Protein AF-A0A165ZP68-F1 (afdb_monomer)

Structure (mmCIF, N/CA/C/O backbone):
data_AF-A0A165ZP68-F1
#
_entry.id   AF-A0A165ZP68-F1
#
loop_
_atom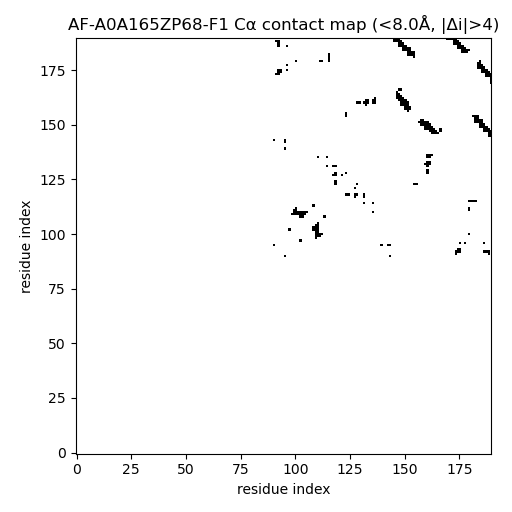_site.group_PDB
_atom_site.id
_atom_site.type_symbol
_atom_site.label_atom_id
_atom_site.label_alt_id
_atom_site.label_comp_id
_atom_site.label_asym_id
_atom_site.label_entity_id
_atom_site.label_seq_id
_atom_site.pdbx_PDB_ins_code
_atom_site.Cartn_x
_atom_site.Cartn_y
_atom_site.Cartn_z
_atom_site.occupancy
_atom_site.B_iso_or_equiv
_atom_site.auth_seq_id
_atom_site.auth_comp_id
_atom_site.auth_asym_id
_atom_site.auth_atom_id
_atom_site.pdbx_PDB_model_num
ATOM 1 N N . MET A 1 1 ? 21.663 17.913 22.311 1.00 42.38 1 MET A N 1
ATOM 2 C CA . MET A 1 1 ? 22.441 18.038 21.060 1.00 42.38 1 MET A CA 1
ATOM 3 C C . MET A 1 1 ? 23.430 19.184 21.251 1.00 42.38 1 MET A C 1
ATOM 5 O O . MET A 1 1 ? 22.999 20.308 21.459 1.00 42.38 1 MET A O 1
ATOM 9 N N . LYS A 1 2 ? 24.727 18.873 21.395 1.00 36.44 2 LYS A N 1
ATOM 10 C CA . LYS A 1 2 ? 25.777 19.827 21.798 1.00 36.44 2 LYS A CA 1
ATOM 11 C C . LYS A 1 2 ? 26.136 20.750 20.629 1.00 36.44 2 LYS A C 1
ATOM 13 O O . LYS A 1 2 ? 26.551 20.263 19.586 1.00 36.44 2 LYS A O 1
ATOM 18 N N . ILE A 1 3 ? 26.021 22.057 20.844 1.00 40.81 3 ILE A N 1
ATOM 19 C CA . ILE A 1 3 ? 26.602 23.101 19.993 1.00 40.81 3 ILE A CA 1
ATOM 20 C C . ILE A 1 3 ? 27.973 23.431 20.587 1.00 40.81 3 ILE A C 1
ATOM 22 O O . ILE A 1 3 ? 28.062 23.839 21.744 1.00 40.81 3 ILE A O 1
ATOM 26 N N . LEU A 1 4 ? 29.041 23.210 19.820 1.00 45.00 4 LEU A N 1
ATOM 27 C CA . LEU A 1 4 ? 30.391 23.654 20.164 1.00 45.00 4 LEU A CA 1
ATOM 28 C C . LEU A 1 4 ? 30.633 25.012 19.500 1.00 45.00 4 LEU A C 1
ATOM 30 O O . LEU A 1 4 ? 30.812 25.105 18.290 1.00 45.00 4 LEU A O 1
ATOM 34 N N . LEU A 1 5 ? 30.609 26.059 20.323 1.00 37.94 5 LEU A N 1
ATOM 35 C CA . LEU A 1 5 ? 31.177 27.371 20.032 1.00 37.94 5 LEU A CA 1
ATOM 36 C C . LEU A 1 5 ? 32.705 27.260 20.071 1.00 37.94 5 LEU A C 1
ATOM 38 O O . LEU A 1 5 ? 33.253 26.807 21.075 1.00 37.94 5 LEU A O 1
ATOM 42 N N . PHE A 1 6 ? 33.388 27.722 19.025 1.00 35.81 6 PHE A N 1
ATOM 43 C CA . PHE A 1 6 ? 34.819 28.016 19.078 1.00 35.81 6 PHE A CA 1
ATOM 44 C C . PHE A 1 6 ? 35.017 29.514 18.874 1.00 35.81 6 PHE A C 1
ATOM 46 O O . PHE A 1 6 ? 34.492 30.096 17.926 1.00 35.81 6 PHE A O 1
ATOM 53 N N . ASN A 1 7 ? 35.735 30.136 19.805 1.00 32.59 7 ASN A N 1
ATOM 54 C CA . ASN A 1 7 ? 35.968 31.569 19.863 1.00 32.59 7 ASN A CA 1
ATOM 55 C C . ASN A 1 7 ? 37.449 31.821 20.194 1.00 32.59 7 ASN A C 1
ATOM 57 O O . ASN A 1 7 ? 37.938 31.226 21.150 1.00 32.59 7 ASN A O 1
ATOM 61 N N . LEU A 1 8 ? 38.069 32.740 19.432 1.00 32.00 8 LEU A N 1
ATOM 62 C CA . LEU A 1 8 ? 39.301 33.524 19.687 1.00 32.00 8 LEU A CA 1
ATOM 63 C C . LEU A 1 8 ? 40.637 32.761 19.917 1.00 32.00 8 LEU A C 1
ATOM 65 O O . LEU A 1 8 ? 40.656 31.673 20.461 1.00 32.00 8 LEU A O 1
ATOM 69 N N . SER A 1 9 ? 41.827 33.262 19.563 1.00 33.88 9 SER A N 1
ATOM 70 C CA . SER A 1 9 ? 42.290 34.628 19.289 1.00 33.88 9 SER A CA 1
ATOM 71 C C . SER A 1 9 ? 43.619 34.638 18.505 1.00 33.88 9 SER A C 1
ATOM 73 O O . SER A 1 9 ? 44.413 33.701 18.553 1.00 33.88 9 SER A O 1
ATOM 75 N N . LEU A 1 10 ? 43.863 35.755 17.814 1.00 38.00 10 LEU A N 1
ATOM 76 C CA . LEU A 1 10 ? 45.150 36.189 17.261 1.00 38.00 10 LEU A CA 1
ATOM 77 C C . LEU A 1 10 ? 46.120 36.593 18.384 1.00 38.00 10 LEU A C 1
ATOM 79 O O . LEU A 1 10 ? 45.704 37.283 19.314 1.00 38.00 10 LEU A O 1
ATOM 83 N N . PHE A 1 11 ? 47.415 36.294 18.236 1.00 35.72 11 PHE A N 1
ATOM 84 C CA . PHE A 1 11 ? 48.472 37.049 18.914 1.00 35.72 11 PHE A CA 1
ATOM 85 C C . PHE A 1 11 ? 49.697 37.258 18.019 1.00 35.72 11 PHE A C 1
ATOM 87 O O . PHE A 1 11 ? 50.269 36.328 17.458 1.00 35.72 11 PHE A O 1
ATOM 94 N N . ASN A 1 12 ? 50.060 38.532 17.924 1.00 36.41 12 ASN A N 1
ATOM 95 C CA . ASN A 1 12 ? 51.213 39.120 17.261 1.00 36.41 12 ASN A CA 1
ATOM 96 C C . ASN A 1 12 ? 52.337 39.262 18.308 1.00 36.41 12 ASN A C 1
ATOM 98 O O . ASN A 1 12 ? 52.031 39.641 19.440 1.00 36.41 12 ASN A O 1
ATOM 102 N N . ASN A 1 13 ? 53.612 39.046 17.965 1.00 33.75 13 ASN A N 1
ATOM 103 C CA . ASN A 1 13 ? 54.714 39.656 18.720 1.00 33.75 13 ASN A CA 1
ATOM 104 C C . ASN A 1 13 ? 55.985 39.816 17.870 1.00 33.75 13 ASN A C 1
ATOM 106 O O . ASN A 1 13 ? 56.392 38.915 17.142 1.00 33.75 13 ASN A O 1
ATOM 110 N N . SER A 1 14 ? 56.586 40.992 17.994 1.00 36.72 14 SER A N 1
ATOM 111 C CA . SER A 1 14 ? 57.732 41.546 17.267 1.00 36.72 14 SER A CA 1
ATOM 112 C C . SER A 1 14 ? 58.939 41.752 18.199 1.00 36.72 14 SER A C 1
ATOM 114 O O . SER A 1 14 ? 58.749 41.744 19.411 1.00 36.72 14 SER A O 1
ATOM 116 N N . ASN A 1 15 ? 60.113 42.069 17.613 1.00 33.31 15 ASN A N 1
ATOM 117 C CA . ASN A 1 15 ? 61.406 42.544 18.188 1.00 33.31 15 ASN A CA 1
ATOM 118 C C . ASN A 1 15 ? 62.528 41.486 18.309 1.00 33.31 15 ASN A C 1
ATOM 120 O O . ASN A 1 15 ? 62.243 40.344 18.630 1.00 33.31 15 ASN A O 1
ATOM 124 N N . THR A 1 16 ? 63.837 41.751 18.118 1.00 38.97 16 THR A N 1
ATOM 125 C CA . THR A 1 16 ? 64.651 42.949 17.766 1.00 38.97 16 THR A CA 1
ATOM 126 C C . THR A 1 16 ? 66.121 42.541 17.496 1.00 38.97 16 THR A C 1
ATOM 128 O O . THR A 1 16 ? 66.642 41.699 18.212 1.00 38.97 16 THR A O 1
ATOM 131 N N . ASN A 1 17 ? 66.772 43.239 16.551 1.00 35.81 17 ASN A N 1
ATOM 132 C CA . ASN A 1 17 ? 68.141 43.819 16.500 1.00 35.81 17 ASN A CA 1
ATOM 133 C C . ASN A 1 17 ? 69.471 43.109 16.885 1.00 35.81 17 ASN A C 1
ATOM 135 O O . ASN A 1 17 ? 69.611 42.443 17.904 1.00 35.81 17 ASN A O 1
ATOM 139 N N . SER A 1 18 ? 70.501 43.610 16.165 1.00 32.19 18 SER A N 1
ATOM 140 C CA . SER A 1 18 ? 71.962 43.723 16.430 1.00 32.19 18 SER A CA 1
ATOM 141 C C . SER A 1 18 ? 72.841 42.600 15.839 1.00 32.19 18 SER A C 1
ATOM 143 O O . SER A 1 18 ? 72.415 41.460 15.802 1.00 32.19 18 SER A O 1
ATOM 145 N N . MET A 1 19 ? 74.048 42.821 15.287 1.00 33.16 19 MET A N 1
ATOM 146 C CA . MET A 1 19 ? 75.070 43.854 15.528 1.00 33.16 19 MET A CA 1
ATOM 147 C C . MET A 1 19 ? 76.099 43.904 14.358 1.00 33.16 19 MET A C 1
ATOM 149 O O . MET A 1 19 ? 76.321 42.904 13.682 1.00 33.16 19 MET A O 1
ATOM 153 N N . LYS A 1 20 ? 76.728 45.071 14.130 1.00 36.88 20 LYS A N 1
ATOM 154 C CA . LYS A 1 20 ? 77.808 45.371 13.150 1.00 36.88 20 LYS A CA 1
ATOM 155 C C . LYS A 1 20 ? 79.183 44.832 13.583 1.00 36.88 20 LYS A C 1
ATOM 157 O O . LYS A 1 20 ? 79.445 44.854 14.778 1.00 36.88 20 LYS A O 1
ATOM 162 N N . TYR A 1 21 ? 80.108 44.604 12.635 1.00 32.16 21 TYR A N 1
ATOM 163 C CA . TYR A 1 21 ? 81.538 44.951 12.794 1.00 32.16 21 TYR A CA 1
ATOM 164 C C . TYR A 1 21 ? 82.230 45.277 11.450 1.00 32.16 21 TYR A C 1
ATOM 166 O O . TYR A 1 21 ? 82.007 44.610 10.444 1.00 32.16 21 TYR A O 1
ATOM 174 N N . ASN A 1 22 ? 83.048 46.338 11.472 1.00 35.53 22 ASN A N 1
ATOM 175 C CA . ASN A 1 22 ? 83.850 46.935 10.390 1.00 35.53 22 ASN A CA 1
ATOM 176 C C . ASN A 1 22 ? 85.308 46.419 10.391 1.00 35.53 22 ASN A C 1
ATOM 178 O O . ASN A 1 22 ? 85.814 46.105 11.465 1.00 35.53 22 ASN A O 1
ATOM 182 N N . ASN A 1 23 ? 85.997 46.482 9.236 1.00 32.69 23 ASN A N 1
ATOM 183 C CA . ASN A 1 23 ? 87.363 47.037 9.007 1.00 32.69 23 ASN A CA 1
ATOM 184 C C . ASN A 1 23 ? 87.799 46.708 7.556 1.00 32.69 23 ASN A C 1
ATOM 186 O O . ASN A 1 23 ? 87.726 45.552 7.162 1.00 32.69 23 ASN A O 1
ATOM 190 N N . SER A 1 24 ? 88.042 47.667 6.644 1.00 30.84 24 SER A N 1
ATOM 191 C CA . SER A 1 24 ? 89.256 48.505 6.450 1.00 30.84 24 SER A CA 1
ATOM 192 C C . SER A 1 24 ? 90.545 47.661 6.427 1.00 30.84 24 SER A C 1
ATOM 194 O O . SER A 1 24 ? 90.821 46.970 7.400 1.00 30.84 24 SER A O 1
ATOM 196 N N . THR A 1 25 ? 91.402 47.645 5.392 1.00 33.19 25 THR A N 1
ATOM 197 C CA . THR A 1 25 ? 92.255 48.773 4.963 1.00 33.19 25 THR A CA 1
ATOM 198 C C . THR A 1 25 ? 92.970 48.481 3.617 1.00 33.19 25 THR A C 1
ATOM 200 O O . THR A 1 25 ? 93.376 47.351 3.373 1.00 33.19 25 THR A O 1
ATOM 203 N N . ASN A 1 26 ? 93.115 49.537 2.807 1.00 31.88 26 ASN A N 1
ATOM 204 C CA . ASN A 1 26 ? 94.096 49.934 1.771 1.00 31.88 26 ASN A CA 1
ATOM 205 C C . ASN A 1 26 ? 95.153 48.982 1.144 1.00 31.88 26 ASN A C 1
ATOM 207 O O . ASN A 1 26 ? 95.948 48.360 1.838 1.00 31.88 26 ASN A O 1
ATOM 211 N N . ASN A 1 27 ? 95.303 49.175 -0.179 1.00 30.97 27 ASN A N 1
ATOM 212 C CA . ASN A 1 27 ? 96.469 49.743 -0.901 1.00 30.97 27 ASN A CA 1
ATOM 213 C C . ASN A 1 27 ? 97.212 48.900 -1.964 1.00 30.97 27 ASN A C 1
ATOM 215 O O . ASN A 1 27 ? 97.653 47.784 -1.721 1.00 30.97 27 ASN A O 1
ATOM 219 N N . ASP A 1 28 ? 97.449 49.605 -3.080 1.00 35.53 28 ASP A N 1
ATOM 220 C CA . ASP A 1 28 ? 98.596 49.579 -4.002 1.00 35.53 28 ASP A CA 1
ATOM 221 C C . ASP A 1 28 ? 98.624 48.655 -5.247 1.00 35.53 28 ASP A C 1
ATOM 223 O O . ASP A 1 28 ? 99.018 47.498 -5.221 1.00 35.53 28 ASP A O 1
ATOM 227 N N . ASN A 1 29 ? 98.321 49.314 -6.378 1.00 33.47 29 ASN A N 1
ATOM 228 C CA . ASN A 1 29 ? 99.144 49.495 -7.589 1.00 33.47 29 ASN A CA 1
ATOM 229 C C . ASN A 1 29 ? 99.455 48.331 -8.561 1.00 33.47 29 ASN A C 1
ATOM 231 O O . ASN A 1 29 ? 100.264 47.451 -8.304 1.00 33.47 29 ASN A O 1
ATOM 235 N N . ASN A 1 30 ? 98.938 48.536 -9.784 1.00 35.44 30 ASN A N 1
ATOM 236 C CA . ASN A 1 30 ? 99.524 48.303 -11.115 1.00 35.44 30 ASN A CA 1
ATOM 237 C C . ASN A 1 30 ? 100.143 46.938 -11.468 1.00 35.44 30 ASN A C 1
ATOM 239 O O . ASN A 1 30 ? 101.298 46.661 -11.166 1.00 35.44 30 ASN A O 1
ATOM 243 N N . SER A 1 31 ? 99.474 46.231 -12.385 1.00 35.97 31 SER A N 1
ATOM 244 C CA . SER A 1 31 ? 100.130 45.710 -13.591 1.00 35.97 31 SER A CA 1
ATOM 245 C C . SER A 1 31 ? 99.098 45.474 -14.695 1.00 35.97 31 SER A C 1
ATOM 247 O O . SER A 1 31 ? 98.048 44.875 -14.473 1.00 35.97 31 SER A O 1
ATOM 249 N N . ALA A 1 32 ? 99.389 46.000 -15.879 1.00 35.16 32 ALA A N 1
ATOM 250 C CA . ALA A 1 32 ? 98.576 45.879 -17.074 1.00 35.16 32 ALA A CA 1
ATOM 251 C C . ALA A 1 32 ? 98.598 44.444 -17.621 1.00 35.16 32 ALA A C 1
ATOM 253 O O . ALA A 1 32 ? 99.676 43.897 -17.838 1.00 35.16 32 ALA A O 1
ATOM 254 N N . ASN A 1 33 ? 97.429 43.881 -17.944 1.00 36.53 33 ASN A N 1
ATOM 255 C CA . ASN A 1 33 ? 97.249 43.186 -19.219 1.00 36.53 33 ASN A CA 1
ATOM 256 C C . ASN A 1 33 ? 95.781 42.856 -19.534 1.00 36.53 33 ASN A C 1
ATOM 258 O O . ASN A 1 33 ? 95.087 42.217 -18.755 1.00 36.53 33 ASN A O 1
ATOM 262 N N . SER A 1 34 ? 95.393 43.272 -20.740 1.00 35.31 34 SER A N 1
ATOM 263 C CA . SER A 1 34 ? 94.513 42.595 -21.699 1.00 35.31 34 SER A CA 1
ATOM 264 C C . SER A 1 34 ? 93.125 42.099 -21.256 1.00 35.31 34 SER A C 1
ATOM 266 O O . SER A 1 34 ? 92.966 41.033 -20.677 1.00 35.31 34 SER A O 1
ATOM 268 N N . THR A 1 35 ? 92.113 42.865 -21.683 1.00 33.06 35 THR A N 1
ATOM 269 C CA . THR A 1 35 ? 90.892 42.417 -22.390 1.00 33.06 35 THR A CA 1
ATOM 270 C C . THR A 1 35 ? 90.384 40.991 -22.135 1.00 33.06 35 THR A C 1
ATOM 272 O O . THR A 1 35 ? 90.982 40.035 -22.625 1.00 33.06 35 THR A O 1
ATOM 275 N N . ASN A 1 36 ? 89.194 40.869 -21.530 1.00 38.56 36 ASN A N 1
ATOM 276 C CA . ASN A 1 36 ? 87.971 40.376 -22.195 1.00 38.56 36 ASN A CA 1
ATOM 277 C C . ASN A 1 36 ? 86.778 40.307 -21.211 1.00 38.56 36 ASN A C 1
ATOM 279 O O . ASN A 1 36 ? 86.864 39.656 -20.180 1.00 38.56 36 ASN A O 1
ATOM 283 N N . ASN A 1 37 ? 85.688 40.995 -21.581 1.00 37.22 37 ASN A N 1
ATOM 284 C CA . ASN A 1 37 ? 84.257 40.712 -21.350 1.00 37.22 37 ASN A CA 1
ATOM 285 C C . ASN A 1 37 ? 83.838 40.047 -20.020 1.00 37.22 37 ASN A C 1
ATOM 287 O O . ASN A 1 37 ? 84.097 38.878 -19.783 1.00 37.22 37 ASN A O 1
ATOM 291 N N . SER A 1 38 ? 83.177 40.779 -19.120 1.00 35.97 38 SER A N 1
ATOM 292 C CA . SER A 1 38 ? 81.720 41.045 -19.110 1.00 35.97 38 SER A CA 1
ATOM 293 C C . SER A 1 38 ? 80.975 40.076 -18.182 1.00 35.97 38 SER A C 1
ATOM 295 O O . SER A 1 38 ? 80.933 38.883 -18.449 1.00 35.97 38 SER A O 1
ATOM 297 N N . ALA A 1 39 ? 80.363 40.652 -17.137 1.00 37.41 39 ALA A N 1
ATOM 298 C CA . ALA A 1 39 ? 79.377 40.069 -16.217 1.00 37.41 39 ALA A CA 1
ATOM 299 C C . ALA A 1 39 ? 79.858 38.814 -15.458 1.00 37.41 39 ALA A C 1
ATOM 301 O O . ALA A 1 39 ? 79.740 37.690 -15.921 1.00 37.41 39 ALA A O 1
ATOM 302 N N . ASN A 1 40 ? 80.472 38.940 -14.279 1.00 36.62 40 ASN A N 1
ATOM 303 C CA . ASN A 1 40 ? 79.773 39.209 -13.017 1.00 36.62 40 ASN A CA 1
ATOM 304 C C . ASN A 1 40 ? 78.316 38.729 -13.041 1.00 36.62 40 ASN A C 1
ATOM 306 O O . ASN A 1 40 ? 77.454 39.439 -13.547 1.00 36.62 40 ASN A O 1
ATOM 310 N N . ASN A 1 41 ? 78.070 37.540 -12.504 1.00 40.50 41 ASN A N 1
ATOM 311 C CA . ASN A 1 41 ? 77.089 37.355 -11.444 1.00 40.50 41 ASN A CA 1
ATOM 312 C C . ASN A 1 41 ? 77.380 36.020 -10.770 1.00 40.50 41 ASN A C 1
ATOM 314 O O . ASN A 1 41 ? 77.239 34.954 -11.356 1.00 40.50 41 ASN A O 1
ATOM 318 N N . ASN A 1 42 ? 77.845 36.130 -9.531 1.00 39.84 42 ASN A N 1
ATOM 319 C CA . ASN A 1 42 ? 77.965 35.026 -8.603 1.00 39.84 42 ASN A CA 1
ATOM 320 C C . ASN A 1 42 ? 76.593 34.363 -8.455 1.00 39.84 42 ASN A C 1
ATOM 322 O O . ASN A 1 42 ? 75.631 35.026 -8.054 1.00 39.84 42 ASN A O 1
ATOM 326 N N . ASP A 1 43 ? 76.538 33.068 -8.758 1.00 45.53 43 ASP A N 1
ATOM 327 C CA . ASP A 1 43 ? 75.428 32.179 -8.441 1.00 45.53 43 ASP A CA 1
ATOM 328 C C . ASP A 1 43 ? 75.256 32.124 -6.919 1.00 45.53 43 ASP A C 1
ATOM 330 O O . ASP A 1 43 ? 75.767 31.256 -6.210 1.00 45.53 43 ASP A O 1
ATOM 334 N N . ASN A 1 44 ? 74.535 33.110 -6.396 1.00 44.00 44 ASN A N 1
ATOM 335 C CA . ASN A 1 44 ? 73.958 33.049 -5.073 1.00 44.00 44 ASN A CA 1
ATOM 336 C C . ASN A 1 44 ? 72.850 32.003 -5.144 1.00 44.00 44 ASN A C 1
ATOM 338 O O . ASN A 1 44 ? 71.747 32.286 -5.609 1.00 44.00 44 ASN A O 1
ATOM 342 N N . ILE A 1 45 ? 73.167 30.795 -4.679 1.00 52.31 45 ILE A N 1
ATOM 343 C CA . ILE A 1 45 ? 72.213 29.745 -4.320 1.00 52.31 45 ILE A CA 1
ATOM 344 C C . ILE A 1 45 ? 71.277 30.333 -3.252 1.00 52.31 45 ILE A C 1
ATOM 346 O O . ILE A 1 45 ? 71.492 30.218 -2.044 1.00 52.31 45 ILE A O 1
ATOM 350 N N . LEU A 1 46 ? 70.246 31.039 -3.715 1.00 50.28 46 LEU A N 1
ATOM 351 C CA . LEU A 1 46 ? 69.101 31.450 -2.926 1.00 50.28 46 LEU A CA 1
ATOM 352 C C . LEU A 1 46 ? 68.241 30.207 -2.752 1.00 50.28 46 LEU A C 1
ATOM 354 O O . LEU A 1 46 ? 67.498 29.793 -3.629 1.00 50.28 46 LEU A O 1
ATOM 358 N N . LYS A 1 47 ? 68.449 29.596 -1.593 1.00 49.50 47 LYS A N 1
ATOM 359 C CA . LYS A 1 47 ? 67.644 28.574 -0.936 1.00 49.50 47 LYS A CA 1
ATOM 360 C C . LYS A 1 47 ? 66.155 28.672 -1.326 1.00 49.50 47 LYS A C 1
ATOM 362 O O . LYS A 1 47 ? 65.416 29.485 -0.771 1.00 49.50 47 LYS A O 1
ATOM 367 N N . ASP A 1 48 ? 65.742 27.823 -2.264 1.00 53.56 48 ASP A N 1
ATOM 368 C CA . ASP A 1 48 ? 64.345 27.573 -2.616 1.00 53.56 48 ASP A CA 1
ATOM 369 C C . ASP A 1 48 ? 63.604 27.025 -1.391 1.00 53.56 48 ASP A C 1
ATOM 371 O O . ASP A 1 48 ? 63.686 25.845 -1.060 1.00 53.56 48 ASP A O 1
ATOM 375 N N . ASN A 1 49 ? 62.872 27.898 -0.702 1.00 57.53 49 ASN A N 1
ATOM 376 C CA . ASN A 1 49 ? 62.016 27.539 0.430 1.00 57.53 49 ASN A CA 1
ATOM 377 C C . ASN A 1 49 ? 60.527 27.829 0.149 1.00 57.53 49 ASN A C 1
ATOM 379 O O . ASN A 1 49 ? 59.732 27.941 1.080 1.00 57.53 49 ASN A O 1
ATOM 383 N N . ASN A 1 50 ? 60.122 27.897 -1.125 1.00 57.56 50 ASN A N 1
ATOM 384 C CA . ASN A 1 50 ? 58.746 28.236 -1.519 1.00 57.56 50 ASN A CA 1
ATOM 385 C C . ASN A 1 50 ? 57.862 27.023 -1.876 1.00 57.56 50 ASN A C 1
ATOM 387 O O . ASN A 1 50 ? 56.715 27.194 -2.283 1.00 57.56 50 ASN A O 1
ATOM 391 N N . GLY A 1 51 ? 58.348 25.790 -1.693 1.00 55.53 51 GLY A N 1
ATOM 392 C CA . GLY A 1 51 ? 57.602 24.580 -2.069 1.00 55.53 51 GLY A CA 1
ATOM 393 C C . GLY A 1 51 ? 56.319 24.340 -1.261 1.00 55.53 51 GLY A C 1
ATOM 394 O O . GLY A 1 51 ? 55.345 23.832 -1.805 1.00 55.53 51 GLY A O 1
ATOM 395 N N . PHE A 1 52 ? 56.279 24.739 0.017 1.00 54.69 52 PHE A N 1
ATOM 396 C CA . PHE A 1 52 ? 55.134 24.445 0.891 1.00 54.69 52 PHE A CA 1
ATOM 397 C C . PHE A 1 52 ? 53.947 25.398 0.705 1.00 54.69 52 PHE A C 1
ATOM 399 O O . PHE A 1 52 ? 52.814 24.928 0.714 1.00 54.69 52 PHE A O 1
ATOM 406 N N . ILE A 1 53 ? 54.178 26.701 0.485 1.00 55.50 53 ILE A N 1
ATOM 407 C CA . ILE A 1 53 ? 53.090 27.667 0.223 1.00 55.50 53 ILE A CA 1
ATOM 408 C C . ILE A 1 53 ? 52.364 27.304 -1.085 1.00 55.50 53 ILE A C 1
ATOM 410 O O . ILE A 1 53 ? 51.139 27.300 -1.128 1.00 55.50 53 ILE A O 1
ATOM 414 N N . SER A 1 54 ? 53.113 26.867 -2.102 1.00 64.62 54 SER A N 1
ATOM 415 C CA . SER A 1 54 ? 52.558 26.445 -3.395 1.00 64.62 54 SER A CA 1
ATOM 416 C C . SER A 1 54 ? 51.633 25.220 -3.288 1.00 64.62 54 SER A C 1
ATOM 418 O O . SER A 1 54 ? 50.595 25.155 -3.942 1.00 64.62 54 SER A O 1
ATOM 420 N N . ILE A 1 55 ? 51.952 24.256 -2.415 1.00 75.69 55 ILE A N 1
ATOM 421 C CA . ILE A 1 55 ? 51.121 23.054 -2.218 1.00 75.69 55 ILE A CA 1
ATOM 422 C C . ILE A 1 55 ? 49.780 23.404 -1.560 1.00 75.69 55 ILE A C 1
ATOM 424 O O . ILE A 1 55 ? 48.752 22.835 -1.931 1.00 75.69 55 ILE A O 1
ATOM 428 N N . PHE A 1 56 ? 49.769 24.348 -0.613 1.00 79.00 56 PHE A N 1
ATOM 429 C CA . PHE A 1 56 ? 48.523 24.825 -0.008 1.00 79.00 56 PHE A CA 1
ATOM 430 C C . PHE A 1 56 ? 47.633 25.531 -1.030 1.00 79.00 56 PHE A C 1
ATOM 432 O O . PHE A 1 56 ? 46.433 25.259 -1.066 1.00 79.00 56 PHE A O 1
ATOM 439 N N . ASP A 1 57 ? 48.214 26.350 -1.906 1.00 80.31 57 ASP A N 1
ATOM 440 C CA . ASP A 1 57 ? 47.468 27.018 -2.975 1.00 80.31 57 ASP A CA 1
ATOM 441 C C . ASP A 1 57 ? 46.856 26.008 -3.960 1.00 80.31 57 ASP A C 1
ATOM 443 O O . ASP A 1 57 ? 45.697 26.144 -4.358 1.00 80.31 57 ASP A O 1
ATOM 447 N N . ILE A 1 58 ? 47.583 24.934 -4.286 1.00 85.56 58 ILE A N 1
ATOM 448 C CA . ILE A 1 58 ? 47.083 23.839 -5.133 1.00 85.56 58 ILE A CA 1
ATOM 449 C C . ILE A 1 58 ? 45.929 23.088 -4.453 1.00 85.56 58 ILE A C 1
ATOM 451 O O . ILE A 1 58 ? 44.924 22.790 -5.100 1.00 85.56 58 ILE A O 1
ATOM 455 N N . LEU A 1 59 ? 46.035 22.803 -3.151 1.00 88.38 59 LEU A N 1
ATOM 456 C CA . LEU A 1 59 ? 44.965 22.145 -2.392 1.00 88.38 59 LEU A CA 1
ATOM 457 C C . LEU A 1 59 ? 43.702 23.010 -2.328 1.00 88.38 59 LEU A C 1
ATOM 459 O O . LEU A 1 59 ? 42.599 22.502 -2.536 1.00 88.38 59 LEU A O 1
ATOM 463 N N . ILE A 1 60 ? 43.854 24.316 -2.092 1.00 89.50 60 ILE A N 1
ATOM 464 C CA . ILE A 1 60 ? 42.738 25.268 -2.079 1.00 89.50 60 ILE A CA 1
ATOM 465 C C . ILE A 1 60 ? 42.071 25.321 -3.459 1.00 89.50 60 ILE A C 1
ATOM 467 O O . ILE A 1 60 ? 40.847 25.208 -3.552 1.00 89.50 60 ILE A O 1
ATOM 471 N N . ALA A 1 61 ? 42.855 25.413 -4.537 1.00 90.94 61 ALA A N 1
ATOM 472 C CA . ALA A 1 61 ? 42.332 25.407 -5.901 1.00 90.94 61 ALA A CA 1
ATOM 473 C C . ALA A 1 61 ? 41.577 24.106 -6.229 1.00 90.94 61 ALA A C 1
ATOM 475 O O . ALA A 1 61 ? 40.497 24.147 -6.819 1.00 90.94 61 ALA A O 1
ATOM 476 N N . MET A 1 62 ? 42.095 22.954 -5.793 1.00 92.25 62 MET A N 1
ATOM 477 C CA . MET A 1 62 ? 41.454 21.654 -6.001 1.00 92.25 62 MET A CA 1
ATOM 478 C C . MET A 1 62 ? 40.104 21.551 -5.279 1.00 92.25 62 MET A C 1
ATOM 480 O O . MET A 1 62 ? 39.135 21.070 -5.865 1.00 92.25 62 MET A O 1
ATOM 484 N N . ILE A 1 63 ? 40.003 22.057 -4.045 1.00 92.44 63 ILE A N 1
ATOM 485 C CA . ILE A 1 63 ? 38.734 22.109 -3.302 1.00 92.44 63 ILE A CA 1
ATOM 486 C C . ILE A 1 63 ? 37.715 22.994 -4.032 1.00 92.44 63 ILE A C 1
ATOM 488 O O . ILE A 1 63 ? 36.564 22.592 -4.193 1.00 92.44 63 ILE A O 1
ATOM 492 N N . ILE A 1 64 ? 38.131 24.164 -4.527 1.00 90.75 64 ILE A N 1
ATOM 493 C CA . ILE A 1 64 ? 37.251 25.079 -5.271 1.00 90.75 64 ILE A CA 1
ATOM 494 C C . ILE A 1 64 ? 36.719 24.417 -6.552 1.00 90.75 64 ILE A C 1
ATOM 496 O O . ILE A 1 64 ? 35.533 24.550 -6.860 1.00 90.75 64 ILE A O 1
ATOM 500 N N . ILE A 1 65 ? 37.555 23.664 -7.274 1.00 91.38 65 ILE A N 1
ATOM 501 C CA . ILE A 1 65 ? 37.142 22.925 -8.478 1.00 91.38 65 ILE A CA 1
ATOM 502 C C . ILE A 1 65 ? 36.107 21.847 -8.131 1.00 91.38 65 ILE A C 1
ATOM 504 O O . ILE A 1 65 ? 35.071 21.765 -8.789 1.00 91.38 65 ILE A O 1
ATOM 508 N N . VAL A 1 66 ? 36.342 21.052 -7.081 1.00 89.56 66 VAL A N 1
ATOM 509 C CA . VAL A 1 66 ? 35.403 20.003 -6.645 1.00 89.56 66 VAL A CA 1
ATOM 510 C C . VAL A 1 66 ? 34.060 20.601 -6.222 1.00 89.56 66 VAL A C 1
ATOM 512 O O . VAL A 1 66 ? 33.013 20.103 -6.632 1.00 89.56 66 VAL A O 1
ATOM 515 N N . LEU A 1 67 ? 34.071 21.699 -5.460 1.00 86.00 67 LEU A N 1
ATOM 516 C CA . LEU A 1 67 ? 32.849 22.407 -5.064 1.00 86.00 67 LEU A CA 1
ATOM 517 C C . LEU A 1 67 ? 32.104 22.984 -6.273 1.00 86.00 67 LEU A C 1
ATOM 519 O O . LEU A 1 67 ? 30.880 22.906 -6.332 1.00 86.00 67 LEU A O 1
ATOM 523 N N . SER A 1 68 ? 32.830 23.507 -7.262 1.00 82.31 68 SER A N 1
ATOM 524 C CA . SER A 1 68 ? 32.234 24.018 -8.501 1.00 82.31 68 SER A CA 1
ATOM 525 C C . SER A 1 68 ? 31.552 22.901 -9.293 1.00 82.31 68 SER A C 1
ATOM 527 O O . SER A 1 68 ? 30.424 23.073 -9.741 1.00 82.31 68 SER A O 1
ATOM 529 N N . LEU A 1 69 ? 32.185 21.729 -9.410 1.00 80.38 69 LEU A N 1
ATOM 530 C CA . LEU A 1 69 ? 31.586 20.562 -10.066 1.00 80.38 69 LEU A CA 1
ATOM 531 C C . LEU A 1 69 ? 30.331 20.069 -9.327 1.00 80.38 69 LEU A C 1
ATOM 533 O O . LEU A 1 69 ? 29.333 19.767 -9.976 1.00 80.38 69 LEU A O 1
ATOM 537 N N . MET A 1 70 ? 30.344 20.060 -7.990 1.00 75.31 70 MET A N 1
ATOM 538 C CA . MET A 1 70 ? 29.176 19.706 -7.165 1.00 75.31 70 MET A CA 1
ATOM 539 C C . MET A 1 70 ? 27.999 20.688 -7.321 1.00 75.31 70 MET A C 1
ATOM 541 O O . MET A 1 70 ? 26.840 20.290 -7.209 1.00 75.31 70 MET A O 1
ATOM 545 N N . LEU A 1 71 ? 28.274 21.968 -7.600 1.00 70.88 71 LEU A N 1
ATOM 546 C CA . LEU A 1 71 ? 27.239 22.970 -7.888 1.00 70.88 71 LEU A CA 1
ATOM 547 C C . LEU A 1 71 ? 26.601 22.766 -9.270 1.00 70.88 71 LEU A C 1
ATOM 549 O O . LEU A 1 71 ? 25.411 23.013 -9.434 1.00 70.88 71 LEU A O 1
ATOM 553 N N . PHE A 1 72 ? 27.352 22.282 -10.264 1.00 63.22 72 PHE A N 1
ATOM 554 C CA . PHE A 1 72 ? 26.781 21.963 -11.578 1.00 63.22 72 PHE A CA 1
ATOM 555 C C . PHE A 1 72 ? 25.966 20.666 -11.570 1.00 63.22 72 PHE A C 1
ATOM 557 O O . PHE A 1 72 ? 24.977 20.569 -12.295 1.00 63.22 72 PHE A O 1
ATOM 564 N N . THR A 1 73 ? 26.315 19.686 -10.731 1.00 61.38 73 THR A N 1
ATOM 565 C CA . THR A 1 73 ? 25.537 18.439 -10.619 1.00 61.38 73 THR A CA 1
ATOM 566 C C . THR A 1 73 ? 24.197 18.621 -9.904 1.00 61.38 73 THR A C 1
ATOM 568 O O . THR A 1 73 ? 23.325 17.767 -10.042 1.00 61.38 73 THR A O 1
ATOM 571 N N . THR A 1 74 ? 23.986 19.733 -9.192 1.00 56.28 74 THR A N 1
ATOM 572 C CA . THR A 1 74 ? 22.731 20.023 -8.476 1.00 56.28 74 THR A CA 1
ATOM 573 C C . THR A 1 74 ? 21.683 20.780 -9.306 1.00 56.28 74 THR A C 1
ATOM 575 O O . THR A 1 74 ? 20.548 20.905 -8.854 1.00 56.28 74 THR A O 1
ATOM 578 N N . ILE A 1 75 ? 22.000 21.238 -10.527 1.00 54.78 75 ILE A N 1
ATOM 579 C CA . ILE A 1 75 ? 21.077 22.054 -11.353 1.00 54.78 75 ILE A CA 1
ATOM 580 C C . ILE A 1 75 ? 20.183 21.201 -12.283 1.00 54.78 75 ILE A C 1
ATOM 582 O O . ILE A 1 75 ? 19.229 21.713 -12.862 1.00 54.78 75 ILE A O 1
ATOM 586 N N . ASN A 1 76 ? 20.388 19.883 -12.371 1.00 50.97 76 ASN A N 1
ATOM 587 C CA . ASN A 1 76 ? 19.564 19.021 -13.234 1.00 50.97 76 ASN A CA 1
ATOM 588 C C . ASN A 1 76 ? 18.233 18.549 -12.619 1.00 50.97 76 ASN A C 1
ATOM 590 O O . ASN A 1 76 ? 17.507 17.814 -13.278 1.00 50.97 76 ASN A O 1
ATOM 594 N N . ASN A 1 77 ? 17.871 19.006 -11.416 1.00 49.50 77 ASN A N 1
ATOM 595 C CA . ASN A 1 77 ? 16.579 18.692 -10.790 1.00 49.50 77 ASN A CA 1
ATOM 596 C C . ASN A 1 77 ? 15.651 19.917 -10.759 1.00 49.50 77 ASN A C 1
ATOM 598 O O . ASN A 1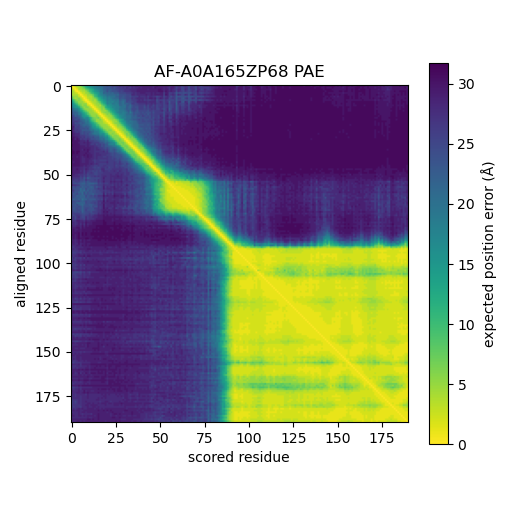 77 ? 15.062 20.242 -9.729 1.00 49.50 77 ASN A O 1
ATOM 602 N N . ILE A 1 78 ? 15.549 20.636 -11.879 1.00 49.56 78 ILE A N 1
ATOM 603 C CA . ILE A 1 78 ? 14.439 21.568 -12.095 1.00 49.56 78 ILE A CA 1
ATOM 604 C C . ILE A 1 78 ? 13.354 20.779 -12.826 1.00 49.56 78 ILE A C 1
ATOM 606 O O . ILE A 1 78 ? 13.391 20.647 -14.049 1.00 49.56 78 ILE A O 1
ATOM 610 N N . ASP A 1 79 ? 12.401 20.245 -12.066 1.00 47.38 79 ASP A N 1
ATOM 611 C CA . ASP A 1 79 ? 11.183 19.661 -12.617 1.00 47.38 79 ASP A CA 1
ATOM 612 C C . ASP A 1 79 ? 10.374 20.754 -13.328 1.00 47.38 79 ASP A C 1
ATOM 614 O O . ASP A 1 79 ? 9.748 21.612 -12.703 1.00 47.38 79 ASP A O 1
ATOM 618 N N . ILE A 1 80 ? 10.388 20.725 -14.660 1.00 50.38 80 ILE A N 1
ATOM 619 C CA . ILE A 1 80 ? 9.429 21.439 -15.506 1.00 50.38 80 ILE A CA 1
ATOM 620 C C . ILE A 1 80 ? 8.425 20.381 -15.985 1.00 50.38 80 ILE A C 1
ATOM 622 O O . ILE A 1 80 ? 8.750 19.616 -16.896 1.00 50.38 80 ILE A O 1
ATOM 626 N N . PRO A 1 81 ? 7.215 20.277 -15.406 1.00 56.50 81 PRO A N 1
ATOM 627 C CA . PRO A 1 81 ? 6.311 19.190 -15.740 1.00 56.50 81 PRO A CA 1
ATOM 628 C C . PRO A 1 81 ? 5.442 19.598 -16.927 1.00 56.50 81 PRO A C 1
ATOM 630 O O . PRO A 1 81 ? 4.320 20.051 -16.741 1.00 56.50 81 PRO A O 1
ATOM 633 N N . LEU A 1 82 ? 5.936 19.450 -18.157 1.00 52.81 82 LEU A N 1
ATOM 634 C CA . LEU A 1 82 ? 5.091 19.558 -19.352 1.00 52.81 82 LEU A CA 1
ATOM 635 C C . LEU A 1 82 ? 5.565 18.609 -20.455 1.00 52.81 82 LEU A C 1
ATOM 637 O O . LEU A 1 82 ? 6.020 19.036 -21.512 1.00 52.81 82 LEU A O 1
ATOM 641 N N . THR A 1 83 ? 5.414 17.305 -20.239 1.00 40.03 83 THR A N 1
ATOM 642 C CA . THR A 1 83 ? 5.168 16.360 -21.336 1.00 40.03 83 THR A CA 1
ATOM 643 C C . THR A 1 83 ? 4.385 15.176 -20.781 1.00 40.03 83 THR A C 1
ATOM 645 O O . THR A 1 83 ? 4.890 14.426 -19.952 1.00 40.03 83 THR A O 1
ATOM 648 N N . ILE A 1 84 ? 3.139 15.019 -21.230 1.00 50.84 84 ILE A N 1
ATOM 649 C CA . ILE A 1 84 ? 2.410 13.754 -21.122 1.00 50.84 84 ILE A CA 1
ATOM 650 C C . ILE A 1 84 ? 3.066 12.828 -22.154 1.00 50.84 84 ILE A C 1
ATOM 652 O O . ILE A 1 84 ? 2.594 12.692 -23.277 1.00 50.84 84 ILE A O 1
ATOM 656 N N . GLU A 1 85 ? 4.232 12.282 -21.817 1.00 42.22 85 GLU A N 1
ATOM 657 C CA . GLU A 1 85 ? 4.625 10.998 -22.376 1.00 42.22 85 GLU A CA 1
ATOM 658 C C . GLU A 1 85 ? 3.894 9.958 -21.532 1.00 42.22 85 GLU A C 1
ATOM 660 O O . GLU A 1 85 ? 4.194 9.801 -20.349 1.00 42.22 85 GLU A O 1
ATOM 665 N N . GLU A 1 86 ? 2.954 9.226 -22.132 1.00 44.75 86 GLU A N 1
ATOM 666 C CA . GLU A 1 86 ? 2.581 7.888 -21.660 1.00 44.75 86 GLU A CA 1
ATOM 667 C C . GLU A 1 86 ? 3.795 6.964 -21.839 1.00 44.75 86 GLU A C 1
ATOM 669 O O . GLU A 1 86 ? 3.826 6.046 -22.655 1.00 44.75 86 GLU A O 1
ATOM 674 N N . ARG A 1 87 ? 4.865 7.243 -21.098 1.00 39.06 87 ARG A N 1
ATOM 675 C CA . ARG A 1 87 ? 5.881 6.254 -20.816 1.00 39.06 87 ARG A CA 1
ATOM 676 C C . ARG A 1 87 ? 5.269 5.419 -19.709 1.00 39.06 87 ARG A C 1
ATOM 678 O O . ARG A 1 87 ? 5.037 5.936 -18.620 1.00 39.06 87 ARG A O 1
ATOM 685 N N . SER A 1 88 ? 4.975 4.156 -19.993 1.00 43.44 88 SER A N 1
ATOM 686 C CA . SER A 1 88 ? 4.691 3.163 -18.962 1.00 43.44 88 SER A CA 1
ATOM 687 C C . SER A 1 88 ? 5.926 3.079 -18.062 1.00 43.44 88 SER A C 1
ATOM 689 O O . SER A 1 88 ? 6.861 2.321 -18.328 1.00 43.44 88 SER A O 1
ATOM 691 N N . VAL A 1 89 ? 6.004 3.954 -17.060 1.00 49.66 89 VAL A N 1
ATOM 692 C CA . VAL A 1 89 ? 6.997 3.853 -16.002 1.00 49.66 89 VAL A CA 1
ATOM 693 C C . VAL A 1 89 ? 6.647 2.554 -15.299 1.00 49.66 89 VAL A C 1
ATOM 695 O O . VAL A 1 89 ? 5.597 2.446 -14.673 1.00 49.66 89 VAL A O 1
ATOM 698 N N . SER A 1 90 ? 7.482 1.538 -15.497 1.00 57.66 90 SER A N 1
ATOM 699 C CA . SER A 1 90 ? 7.403 0.300 -14.735 1.00 57.66 90 SER A CA 1
ATOM 700 C C . SER A 1 90 ? 7.736 0.666 -13.294 1.00 57.66 90 SER A C 1
ATOM 702 O O . SER A 1 90 ? 8.906 0.723 -12.922 1.00 57.66 90 SER A O 1
ATOM 704 N N . TYR A 1 91 ? 6.717 1.002 -12.512 1.00 68.12 91 TYR A N 1
ATOM 705 C CA . TYR A 1 91 ? 6.876 1.224 -11.086 1.00 68.12 91 TYR A CA 1
ATOM 706 C C . TYR A 1 91 ? 7.182 -0.119 -10.434 1.00 68.12 91 TYR A C 1
ATOM 708 O O . TYR A 1 91 ? 6.450 -1.088 -10.636 1.00 68.12 91 TYR A O 1
ATOM 716 N N . ASN A 1 92 ? 8.267 -0.193 -9.669 1.00 87.75 92 ASN A N 1
ATOM 717 C CA . ASN A 1 92 ? 8.488 -1.349 -8.807 1.00 87.75 92 ASN A CA 1
ATOM 718 C C . ASN A 1 92 ? 7.602 -1.224 -7.549 1.00 87.75 92 ASN A C 1
ATOM 720 O O . ASN A 1 92 ? 6.955 -0.197 -7.317 1.00 87.75 92 ASN A O 1
ATOM 724 N N . SER A 1 93 ? 7.560 -2.263 -6.713 1.00 93.25 93 SER A N 1
ATOM 725 C CA . SER A 1 93 ? 6.719 -2.231 -5.514 1.00 93.25 93 SER A CA 1
ATOM 726 C C . SER A 1 93 ? 7.097 -1.092 -4.550 1.00 93.25 93 SER A C 1
ATOM 728 O O . SER A 1 93 ? 6.204 -0.494 -3.954 1.00 93.25 93 SER A O 1
ATOM 730 N N . GLU A 1 94 ? 8.388 -0.751 -4.419 1.00 95.06 94 GLU A N 1
ATOM 731 C CA . GLU A 1 94 ? 8.877 0.345 -3.559 1.00 95.06 94 GLU A CA 1
ATOM 732 C C . GLU A 1 94 ? 8.349 1.714 -4.005 1.00 95.06 94 GLU A C 1
ATOM 734 O O . GLU A 1 94 ? 7.895 2.487 -3.163 1.00 95.06 94 GLU A O 1
ATOM 739 N N . ASP A 1 95 ? 8.334 1.998 -5.309 1.00 94.38 95 ASP A N 1
ATOM 740 C CA . ASP A 1 95 ? 7.867 3.282 -5.847 1.00 94.38 95 ASP A CA 1
ATOM 741 C C . ASP A 1 95 ? 6.358 3.483 -5.616 1.00 94.38 95 ASP A C 1
ATOM 743 O O . ASP A 1 95 ? 5.889 4.573 -5.263 1.00 94.38 95 ASP A O 1
ATOM 747 N N . ILE A 1 96 ? 5.576 2.411 -5.789 1.00 96.00 96 ILE A N 1
ATOM 748 C CA . ILE A 1 96 ? 4.132 2.427 -5.517 1.00 96.00 96 ILE A CA 1
ATOM 749 C C . ILE A 1 96 ? 3.886 2.598 -4.022 1.00 96.00 96 ILE A C 1
ATOM 751 O O . ILE A 1 96 ? 3.031 3.387 -3.617 1.00 96.00 96 ILE A O 1
ATOM 755 N N . MET A 1 97 ? 4.642 1.885 -3.190 1.00 97.19 97 MET A N 1
ATOM 756 C CA . MET A 1 97 ? 4.522 2.003 -1.745 1.00 97.19 97 MET A CA 1
ATOM 757 C C . MET A 1 97 ? 4.936 3.396 -1.247 1.00 97.19 97 MET A C 1
ATOM 759 O O . MET A 1 97 ? 4.302 3.927 -0.336 1.00 97.19 97 MET A O 1
ATOM 763 N N . GLU A 1 98 ? 5.923 4.033 -1.880 1.00 96.31 98 GLU A N 1
ATOM 764 C CA . GLU A 1 98 ? 6.274 5.437 -1.633 1.00 96.31 98 GLU A CA 1
ATOM 765 C C . GLU A 1 98 ? 5.141 6.376 -1.994 1.00 96.31 98 GLU A C 1
ATOM 767 O O . GLU A 1 98 ? 4.767 7.243 -1.200 1.00 96.31 98 GLU A O 1
ATOM 772 N N . SER A 1 99 ? 4.506 6.138 -3.135 1.00 95.25 99 SER A N 1
ATOM 773 C CA . SER A 1 99 ? 3.322 6.891 -3.528 1.00 95.25 99 SER A CA 1
ATOM 774 C C . SER A 1 99 ? 2.182 6.724 -2.514 1.00 95.25 99 SER A C 1
ATOM 776 O O . SER A 1 99 ? 1.549 7.712 -2.152 1.00 95.25 99 SER A O 1
ATOM 778 N N . LEU A 1 100 ? 1.958 5.518 -1.983 1.00 96.69 100 LEU A N 1
ATOM 779 C CA . LEU A 1 100 ? 0.956 5.266 -0.941 1.00 96.69 100 LEU A CA 1
ATOM 780 C C . LEU A 1 100 ? 1.263 6.001 0.379 1.00 96.69 100 LEU A C 1
ATOM 782 O O . LEU A 1 100 ? 0.336 6.474 1.044 1.00 96.69 100 LEU A O 1
ATOM 786 N N . SER A 1 101 ? 2.536 6.085 0.781 1.00 96.19 101 SER A N 1
ATOM 787 C CA . SER A 1 101 ? 2.929 6.628 2.090 1.00 96.19 101 SER A CA 1
ATOM 788 C C . SER A 1 101 ? 3.253 8.118 2.106 1.00 96.19 101 SER A C 1
ATOM 790 O O . SER A 1 101 ? 3.205 8.716 3.178 1.00 96.19 101 SER A O 1
ATOM 792 N N . ALA A 1 102 ? 3.602 8.714 0.966 1.00 94.12 102 ALA A N 1
ATOM 793 C CA . ALA A 1 102 ? 4.109 10.085 0.918 1.00 94.12 102 ALA A CA 1
ATOM 794 C C . ALA A 1 102 ? 3.320 11.013 -0.012 1.00 94.12 102 ALA A C 1
ATOM 796 O O . ALA A 1 102 ? 3.260 12.218 0.245 1.00 94.12 102 ALA A O 1
ATOM 797 N N . LYS A 1 103 ? 2.703 10.497 -1.083 1.00 91.69 103 LYS A N 1
ATOM 798 C CA . LYS A 1 103 ? 1.997 11.351 -2.045 1.00 91.69 103 LYS A CA 1
ATOM 799 C C . LYS A 1 103 ? 0.674 11.843 -1.443 1.00 91.69 103 LYS A C 1
ATOM 801 O O . LYS A 1 103 ? -0.123 11.014 -1.000 1.00 91.69 103 LYS A O 1
ATOM 806 N N . PRO A 1 104 ? 0.392 13.159 -1.462 1.00 90.12 104 PRO A N 1
ATOM 807 C CA . PRO A 1 104 ? -0.905 13.671 -1.043 1.00 90.12 104 PRO A CA 1
ATOM 808 C C . PRO A 1 104 ? -2.036 13.071 -1.882 1.00 90.12 104 PRO A C 1
ATOM 810 O O . PRO A 1 104 ? -1.961 13.041 -3.112 1.00 90.12 104 PRO A O 1
ATOM 813 N N . TYR A 1 105 ? -3.084 12.617 -1.202 1.00 91.44 105 TYR A N 1
ATOM 814 C CA . TYR A 1 105 ? -4.301 12.090 -1.800 1.00 91.44 105 TYR A CA 1
ATOM 815 C C . TYR A 1 105 ? -5.488 12.976 -1.381 1.00 91.44 105 TYR A C 1
ATOM 817 O O . TYR A 1 105 ? -5.499 14.177 -1.654 1.00 91.44 105 TYR A O 1
ATOM 825 N N . GLU A 1 106 ? -6.485 12.434 -0.688 1.00 87.94 106 GLU A N 1
ATOM 826 C CA . GLU A 1 106 ? -7.617 13.203 -0.171 1.00 87.94 106 GLU A CA 1
ATOM 827 C C . GLU A 1 106 ? -7.220 14.011 1.076 1.00 87.94 106 GLU A C 1
ATOM 829 O O . GLU A 1 106 ? -6.431 13.574 1.913 1.00 87.94 106 GLU A O 1
ATOM 834 N N . ASN A 1 107 ? -7.761 15.228 1.206 1.00 89.75 107 ASN A N 1
ATOM 835 C CA . ASN A 1 107 ? -7.481 16.136 2.329 1.00 89.75 107 ASN A CA 1
ATOM 836 C C . ASN A 1 107 ? -5.982 16.412 2.566 1.00 89.75 107 ASN A C 1
ATOM 838 O O . ASN A 1 107 ? -5.577 16.703 3.691 1.00 89.75 107 ASN A O 1
ATOM 842 N N . ASN A 1 108 ? -5.166 16.329 1.508 1.00 91.31 108 ASN A N 1
ATOM 843 C CA . ASN A 1 108 ? -3.713 16.512 1.553 1.00 91.31 108 ASN A CA 1
ATOM 844 C C . ASN A 1 108 ? -2.980 15.527 2.490 1.00 91.31 108 ASN A C 1
ATOM 846 O O . ASN A 1 108 ? -1.870 15.813 2.939 1.00 91.31 108 ASN A O 1
ATOM 850 N N . LYS A 1 109 ? -3.595 14.376 2.785 1.00 94.12 109 LYS A N 1
ATOM 851 C CA . LYS A 1 109 ? -2.991 13.278 3.546 1.00 94.12 109 LYS A CA 1
ATOM 852 C C . LYS A 1 109 ? -2.561 12.148 2.603 1.00 94.12 109 LYS A C 1
ATOM 854 O O . LYS A 1 109 ? -3.233 11.93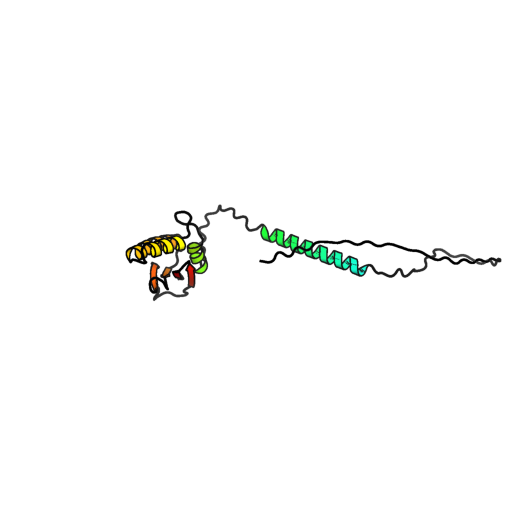3 1.590 1.00 94.12 109 LYS A O 1
ATOM 859 N N . PRO A 1 110 ? -1.484 11.409 2.910 1.00 96.25 110 PRO A N 1
ATOM 860 C CA . PRO A 1 110 ? -1.145 10.185 2.194 1.00 96.25 110 PRO A CA 1
ATOM 861 C C . PRO A 1 110 ? -2.207 9.095 2.351 1.00 96.25 110 PRO A C 1
ATOM 863 O O . PRO A 1 110 ? -2.925 9.045 3.352 1.00 96.25 110 PRO A O 1
ATOM 866 N N . VAL A 1 111 ? -2.272 8.174 1.388 1.00 97.50 111 VAL A N 1
ATOM 867 C CA . VAL A 1 111 ? -3.261 7.082 1.377 1.00 97.50 111 VAL A CA 1
ATOM 868 C C . VAL A 1 111 ? -3.138 6.202 2.622 1.00 97.50 111 VAL A C 1
ATOM 870 O O . VAL A 1 111 ? -4.153 5.896 3.249 1.00 97.50 111 VAL A O 1
ATOM 873 N N . LEU A 1 112 ? -1.913 5.832 3.020 1.00 97.44 112 LEU A N 1
ATOM 874 C CA . LEU A 1 112 ? -1.709 5.011 4.223 1.00 97.44 112 LEU A CA 1
ATOM 875 C C . LEU A 1 112 ? -2.106 5.736 5.513 1.00 97.44 112 LEU A C 1
ATOM 877 O O . LEU A 1 112 ? -2.552 5.085 6.456 1.00 97.44 112 LEU A O 1
ATOM 881 N N . GLU A 1 113 ? -2.007 7.067 5.554 1.00 97.38 113 GLU A N 1
ATOM 882 C CA . GLU A 1 113 ? -2.465 7.846 6.706 1.00 97.38 113 GLU A CA 1
ATOM 883 C C . GLU A 1 113 ? -3.989 7.795 6.823 1.00 97.38 113 GLU A C 1
ATOM 885 O O . GLU A 1 113 ? -4.517 7.499 7.892 1.00 97.38 113 GLU A O 1
ATOM 890 N N . ILE A 1 114 ? -4.704 8.004 5.714 1.00 97.12 114 ILE A N 1
ATOM 891 C CA . ILE A 1 114 ? -6.172 7.939 5.694 1.00 97.12 114 ILE A CA 1
ATOM 892 C C . ILE A 1 114 ? -6.647 6.519 6.026 1.00 97.12 114 ILE A C 1
ATOM 894 O O . ILE A 1 114 ? -7.608 6.348 6.780 1.00 97.12 114 ILE A O 1
ATOM 898 N N . ALA A 1 115 ? -5.965 5.499 5.497 1.00 97.25 115 ALA A N 1
ATOM 899 C CA . ALA A 1 115 ? -6.242 4.100 5.801 1.00 97.25 115 ALA A CA 1
ATOM 900 C C . ALA A 1 115 ? -6.088 3.813 7.301 1.00 97.25 115 ALA A C 1
ATOM 902 O O . ALA A 1 115 ? -7.021 3.311 7.926 1.00 97.25 115 ALA A O 1
ATOM 903 N N . MET A 1 116 ? -4.951 4.195 7.889 1.00 96.81 116 MET A N 1
ATOM 904 C CA . MET A 1 116 ? -4.693 4.058 9.321 1.00 96.81 116 MET A CA 1
ATOM 905 C C . MET A 1 116 ? -5.751 4.787 10.157 1.00 96.81 116 MET A C 1
ATOM 907 O O . MET A 1 116 ? -6.326 4.185 11.062 1.00 96.81 116 MET A O 1
ATOM 911 N N . ASP A 1 117 ? -6.029 6.058 9.860 1.00 96.69 117 ASP A N 1
ATOM 912 C CA . ASP A 1 117 ? -7.010 6.863 10.594 1.00 96.69 117 ASP A CA 1
ATOM 913 C C . ASP A 1 117 ? -8.404 6.216 10.535 1.00 96.69 117 ASP A C 1
ATOM 915 O O . ASP A 1 117 ? -9.105 6.139 11.548 1.00 96.69 117 ASP A O 1
ATOM 919 N N . THR A 1 118 ? -8.799 5.697 9.369 1.00 97.06 118 THR A N 1
ATOM 920 C CA . THR A 1 118 ? -10.101 5.044 9.156 1.00 97.06 118 THR A CA 1
ATOM 921 C C . THR A 1 118 ? -10.204 3.723 9.912 1.00 97.06 118 THR A C 1
ATOM 923 O O . THR A 1 118 ? -11.197 3.501 10.607 1.00 97.06 118 THR A O 1
ATOM 926 N N . LEU A 1 119 ? -9.182 2.866 9.827 1.00 97.31 119 LEU A N 1
ATOM 927 C CA . LEU A 1 119 ? -9.136 1.595 10.555 1.00 97.31 119 LEU A CA 1
ATOM 928 C C . LEU A 1 119 ? -9.148 1.840 12.068 1.00 97.31 119 LEU A C 1
ATOM 930 O O . LEU A 1 119 ? -9.986 1.292 12.786 1.00 97.31 119 LEU A O 1
ATOM 934 N N . LYS A 1 120 ? -8.284 2.736 12.552 1.00 96.81 120 LYS A N 1
ATOM 935 C CA . LYS A 1 120 ? -8.123 3.024 13.981 1.00 96.81 120 LYS A CA 1
ATOM 936 C C . LYS A 1 120 ? -9.367 3.668 14.590 1.00 96.81 120 LYS A C 1
ATOM 938 O O . LYS A 1 120 ? -9.797 3.257 15.664 1.00 96.81 120 LYS A O 1
ATOM 943 N N . SER A 1 121 ? -9.977 4.642 13.912 1.00 97.12 121 SER A N 1
ATOM 944 C CA . SER A 1 121 ? -11.188 5.325 14.405 1.00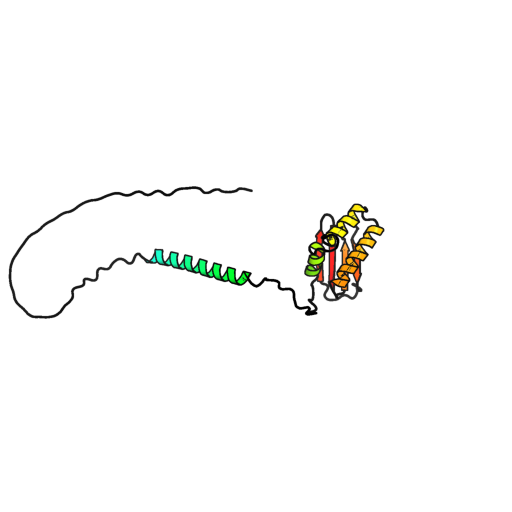 97.12 121 SER A CA 1
ATOM 945 C C . SER A 1 121 ? -12.423 4.422 14.459 1.00 97.12 121 SER A C 1
ATOM 947 O O . SER A 1 121 ? -13.318 4.662 15.268 1.00 97.12 121 SER A O 1
ATOM 949 N N . ASN A 1 122 ? -12.455 3.362 13.649 1.00 96.69 122 ASN A N 1
ATOM 950 C CA . ASN A 1 122 ? -13.561 2.409 13.577 1.00 96.69 122 ASN A CA 1
ATOM 951 C C . ASN A 1 122 ? -13.206 1.038 14.176 1.00 96.69 122 ASN A C 1
ATOM 953 O O . ASN A 1 122 ? -13.863 0.044 13.854 1.00 96.69 122 ASN A O 1
ATOM 957 N N . ASN A 1 123 ? -12.181 0.985 15.037 1.00 96.25 123 ASN A N 1
ATOM 958 C CA . ASN A 1 123 ? -11.720 -0.213 15.746 1.00 96.25 123 ASN A CA 1
ATOM 959 C C . ASN A 1 123 ? -11.533 -1.435 14.831 1.00 96.25 123 ASN A C 1
ATOM 961 O O . ASN A 1 123 ? -11.943 -2.539 15.187 1.00 96.25 123 ASN A O 1
ATOM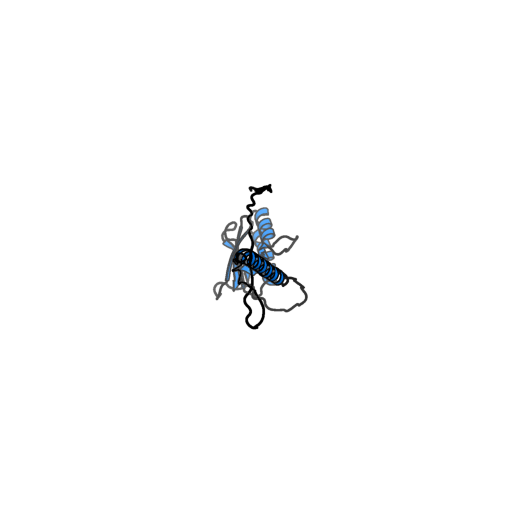 965 N N . ASN A 1 124 ? -10.948 -1.233 13.648 1.00 96.69 124 ASN A N 1
ATOM 966 C CA . ASN A 1 124 ? -10.684 -2.284 12.664 1.00 96.69 124 ASN A CA 1
ATOM 967 C C . ASN A 1 124 ? -11.930 -3.099 12.259 1.00 96.69 124 ASN A C 1
ATOM 969 O O . ASN A 1 124 ? -11.824 -4.276 11.930 1.00 96.69 124 ASN A O 1
ATOM 973 N N . SER A 1 125 ? -13.122 -2.500 12.307 1.00 97.31 125 SER A N 1
ATOM 974 C CA . SER A 1 125 ? -14.361 -3.172 11.897 1.00 97.31 125 SER A CA 1
ATOM 975 C C . SER A 1 125 ? -14.351 -3.563 10.416 1.00 97.31 125 SER A C 1
ATOM 977 O O . SER A 1 125 ? -13.747 -2.871 9.593 1.00 97.31 125 SER A O 1
ATOM 979 N N . ASP A 1 126 ? -15.097 -4.610 10.058 1.00 97.19 126 ASP A N 1
ATOM 980 C CA . ASP A 1 126 ? -15.211 -5.098 8.675 1.00 97.19 126 ASP A CA 1
ATOM 981 C C . ASP A 1 126 ? -15.623 -3.996 7.684 1.00 97.19 126 ASP A C 1
ATOM 983 O O . ASP A 1 126 ? -15.109 -3.928 6.567 1.00 97.19 126 ASP A O 1
ATOM 987 N N . GLU A 1 127 ? -16.507 -3.083 8.100 1.00 97.62 127 GLU A N 1
ATOM 988 C CA . GLU A 1 127 ? -16.932 -1.949 7.270 1.00 97.62 127 GLU A CA 1
ATOM 989 C C . GLU A 1 127 ? -15.775 -0.973 7.007 1.00 97.62 127 GLU A C 1
ATOM 991 O O . GLU A 1 127 ? -15.597 -0.497 5.885 1.00 97.62 127 GLU A O 1
ATOM 996 N N . SER A 1 128 ? -14.940 -0.712 8.018 1.00 97.56 128 SER A N 1
ATOM 997 C CA . SER A 1 128 ? -13.755 0.136 7.858 1.00 97.56 128 SER A CA 1
ATOM 998 C C . SER A 1 128 ? -12.694 -0.516 6.971 1.00 97.56 128 SER A C 1
ATOM 1000 O O . SER A 1 128 ? -12.144 0.155 6.100 1.00 97.56 128 SER A O 1
ATOM 1002 N N . ILE A 1 129 ? -12.479 -1.829 7.116 1.00 98.12 129 ILE A N 1
ATOM 1003 C CA . ILE A 1 129 ? -11.577 -2.619 6.267 1.00 98.12 129 ILE A CA 1
ATOM 1004 C C . ILE A 1 129 ? -12.041 -2.546 4.812 1.00 98.12 129 ILE A C 1
ATOM 1006 O O . ILE A 1 129 ? -11.251 -2.236 3.922 1.00 98.12 129 ILE A O 1
ATOM 1010 N N . LYS A 1 130 ? -13.338 -2.753 4.567 1.00 98.12 130 LYS A N 1
ATOM 1011 C CA . LYS A 1 130 ? -13.932 -2.670 3.232 1.00 98.12 130 LYS A CA 1
ATOM 1012 C C . LYS A 1 130 ? -13.808 -1.271 2.627 1.00 98.12 130 LYS A C 1
ATOM 1014 O O . LYS A 1 130 ? -13.435 -1.145 1.462 1.00 98.12 130 LYS A O 1
ATOM 1019 N N . SER A 1 131 ? -14.099 -0.227 3.402 1.00 97.88 131 SER A N 1
ATOM 1020 C CA . SER A 1 131 ? -13.975 1.168 2.960 1.00 97.88 131 SER A CA 1
ATOM 1021 C C . SER A 1 131 ? -12.535 1.507 2.554 1.00 97.88 131 SER A C 1
ATOM 1023 O O . SER A 1 131 ? -12.289 2.024 1.461 1.00 97.88 131 SER A O 1
ATOM 1025 N N . VAL A 1 132 ? -11.566 1.124 3.391 1.00 98.00 132 VAL A N 1
ATOM 1026 C CA . VAL A 1 132 ? -10.136 1.289 3.106 1.00 98.00 132 VAL A CA 1
ATOM 1027 C C . VAL A 1 132 ? -9.714 0.491 1.877 1.00 98.00 132 VAL A C 1
ATOM 1029 O O . VAL A 1 132 ? -9.009 1.026 1.023 1.00 98.00 132 VAL A O 1
ATOM 1032 N N . GLY A 1 133 ? -10.191 -0.744 1.737 1.00 98.19 133 GLY A N 1
ATOM 1033 C CA . GLY A 1 133 ? -9.914 -1.579 0.575 1.00 98.19 133 GLY A CA 1
ATOM 1034 C C . GLY A 1 133 ? -10.390 -0.969 -0.741 1.00 98.19 133 GLY A C 1
ATOM 1035 O O . GLY A 1 133 ? -9.640 -0.926 -1.715 1.00 98.19 133 GLY A O 1
ATOM 1036 N N . ILE A 1 134 ? -11.603 -0.406 -0.762 1.00 98.25 134 ILE A N 1
ATOM 1037 C CA . ILE A 1 134 ? -12.145 0.303 -1.933 1.00 98.25 134 ILE A CA 1
ATOM 1038 C C . ILE A 1 134 ? -11.279 1.519 -2.280 1.00 98.25 134 ILE A C 1
ATOM 1040 O O . ILE A 1 134 ? -10.930 1.726 -3.445 1.00 98.25 134 ILE A O 1
ATOM 1044 N N . MET A 1 135 ? -10.923 2.325 -1.278 1.00 98.00 135 MET A N 1
ATOM 1045 C CA . MET A 1 135 ? -10.098 3.517 -1.467 1.00 98.00 135 MET A CA 1
ATOM 1046 C C . MET A 1 135 ? -8.711 3.167 -2.017 1.00 98.00 135 MET A C 1
ATOM 1048 O O . MET A 1 135 ? -8.290 3.755 -3.014 1.00 98.00 135 MET A O 1
ATOM 1052 N N . ILE A 1 136 ? -8.018 2.211 -1.396 1.00 98.00 136 ILE A N 1
ATOM 1053 C CA . ILE A 1 136 ? -6.677 1.810 -1.822 1.00 98.00 136 ILE A CA 1
ATOM 1054 C C . ILE A 1 136 ? -6.723 1.141 -3.196 1.00 98.00 136 ILE A C 1
ATOM 1056 O O . ILE A 1 136 ? -5.898 1.453 -4.051 1.00 98.00 136 ILE A O 1
ATOM 1060 N N . GLY A 1 137 ? -7.704 0.271 -3.442 1.00 97.94 137 GLY A N 1
ATOM 1061 C CA . GLY A 1 137 ? -7.866 -0.381 -4.738 1.00 97.94 137 GLY A CA 1
ATOM 1062 C C . GLY A 1 137 ? -8.056 0.626 -5.872 1.00 97.94 137 GLY A C 1
ATOM 1063 O O . GLY A 1 137 ? -7.435 0.494 -6.924 1.00 97.94 137 GLY A O 1
ATOM 1064 N N . ARG A 1 138 ? -8.847 1.686 -5.648 1.00 97.38 138 ARG A N 1
ATOM 1065 C CA . ARG A 1 138 ? -8.986 2.797 -6.604 1.00 97.38 138 ARG A CA 1
ATOM 1066 C C . ARG A 1 138 ? -7.644 3.482 -6.870 1.00 97.38 138 ARG A C 1
ATOM 1068 O O . ARG A 1 138 ? -7.252 3.583 -8.027 1.00 97.38 138 ARG A O 1
ATOM 1075 N N . PHE A 1 139 ? -6.918 3.871 -5.821 1.00 96.44 139 PHE A N 1
ATOM 1076 C CA . PHE A 1 139 ? -5.607 4.510 -5.966 1.00 96.44 139 PHE A CA 1
ATOM 1077 C C . PHE A 1 139 ? -4.606 3.633 -6.736 1.00 96.44 139 PHE A C 1
ATOM 1079 O O . PHE A 1 139 ? -3.933 4.108 -7.648 1.00 96.44 139 PHE A O 1
ATOM 1086 N N . LEU A 1 140 ? -4.516 2.343 -6.400 1.00 96.75 140 LEU A N 1
ATOM 1087 C CA . LEU A 1 140 ? -3.602 1.407 -7.058 1.00 96.75 140 LEU A CA 1
ATOM 1088 C C . LEU A 1 140 ? -3.983 1.169 -8.520 1.00 96.75 140 LEU A C 1
ATOM 1090 O O . LEU A 1 140 ? -3.105 1.139 -9.377 1.00 96.75 140 LEU A O 1
ATOM 1094 N N . ASN A 1 141 ? -5.280 1.079 -8.825 1.00 96.12 141 ASN A N 1
ATOM 1095 C CA . ASN A 1 141 ? -5.758 0.945 -10.200 1.00 96.12 141 ASN A CA 1
ATOM 1096 C C . ASN A 1 141 ? -5.435 2.166 -11.071 1.00 96.12 141 ASN A C 1
ATOM 1098 O O . ASN A 1 141 ? -5.254 2.006 -12.274 1.00 96.12 141 ASN A O 1
ATOM 1102 N N . GLU A 1 142 ? -5.369 3.358 -10.476 1.00 94.56 142 GLU A N 1
ATOM 1103 C CA . GLU A 1 142 ? -4.967 4.597 -11.153 1.00 94.56 142 GLU A CA 1
ATOM 1104 C C . GLU A 1 142 ? -3.439 4.755 -11.249 1.00 94.56 142 GLU A C 1
ATOM 1106 O O . GLU A 1 142 ? -2.949 5.456 -12.131 1.00 94.56 142 GLU A O 1
ATOM 1111 N N . THR A 1 143 ? -2.681 4.118 -10.350 1.00 93.06 143 THR A N 1
ATOM 1112 C CA . THR A 1 143 ? -1.221 4.295 -10.231 1.00 93.06 143 THR A CA 1
ATOM 1113 C C . THR A 1 143 ? -0.423 3.292 -11.060 1.00 93.06 143 THR A C 1
ATOM 1115 O O . THR A 1 143 ? 0.618 3.643 -11.609 1.00 93.06 143 THR A O 1
ATOM 1118 N N . THR A 1 144 ? -0.879 2.042 -11.148 1.00 92.31 144 THR A N 1
ATOM 1119 C CA . THR A 1 144 ? -0.174 0.969 -11.861 1.00 92.31 144 THR A CA 1
ATOM 1120 C C . THR A 1 144 ? -1.120 0.189 -12.766 1.00 92.31 144 THR A C 1
ATOM 1122 O O . THR A 1 144 ? -2.318 0.084 -12.493 1.00 92.31 144 THR A O 1
ATOM 1125 N N . SER A 1 145 ? -0.577 -0.400 -13.831 1.00 93.75 145 SER A N 1
ATOM 1126 C CA . SER A 1 145 ? -1.230 -1.400 -14.686 1.00 93.75 145 SER A CA 1
ATOM 1127 C C . SER A 1 145 ? -0.924 -2.849 -14.282 1.00 93.75 145 SER A C 1
ATOM 1129 O O . SER A 1 145 ? -1.607 -3.748 -14.761 1.00 93.75 145 SER A O 1
ATOM 1131 N N . GLU A 1 146 ? 0.041 -3.073 -13.384 1.00 93.19 146 GLU A N 1
ATOM 1132 C CA . GLU A 1 146 ? 0.463 -4.406 -12.916 1.00 93.19 146 GLU A CA 1
ATOM 1133 C C . GLU A 1 146 ? -0.558 -5.040 -11.961 1.00 93.19 146 GLU A C 1
ATOM 1135 O O . GLU A 1 146 ? -1.349 -4.347 -11.311 1.00 93.19 146 GLU A O 1
ATOM 1140 N N . ASN A 1 147 ? -0.559 -6.358 -11.824 1.00 96.25 147 ASN A N 1
ATOM 1141 C CA . ASN A 1 147 ? -1.352 -7.010 -10.789 1.00 96.25 147 ASN A CA 1
ATOM 1142 C C . ASN A 1 147 ? -0.766 -6.712 -9.409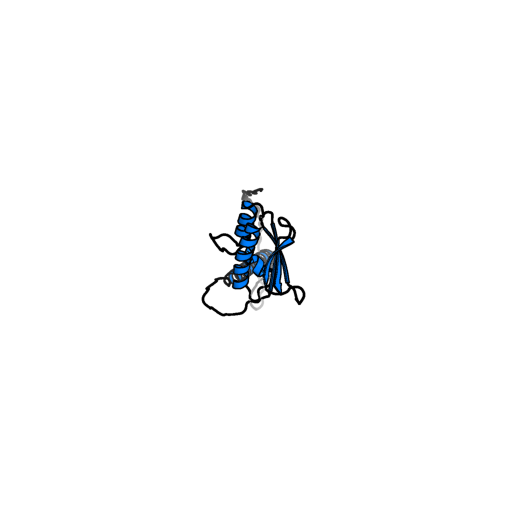 1.00 96.25 147 ASN A C 1
ATOM 1144 O O . ASN A 1 147 ? 0.428 -6.460 -9.254 1.00 96.25 147 ASN A O 1
ATOM 1148 N N . TYR A 1 148 ? -1.624 -6.700 -8.393 1.00 97.25 148 TYR A N 1
ATOM 1149 C CA . TYR A 1 148 ? -1.193 -6.373 -7.043 1.00 97.25 148 TYR A CA 1
ATOM 1150 C C . TYR A 1 148 ? -2.005 -7.091 -5.977 1.00 97.25 148 TYR A C 1
ATOM 1152 O O . TYR A 1 148 ? -3.167 -7.454 -6.166 1.00 97.25 148 TYR A O 1
ATOM 1160 N N . LEU A 1 149 ? -1.399 -7.207 -4.802 1.00 97.94 149 LEU A N 1
ATOM 1161 C CA . LEU A 1 149 ? -2.063 -7.580 -3.563 1.00 97.94 149 LEU A CA 1
ATOM 1162 C C . LEU A 1 149 ? -1.472 -6.721 -2.456 1.00 97.94 149 LEU A C 1
ATOM 1164 O O . LEU A 1 149 ? -0.274 -6.780 -2.196 1.00 97.94 149 LEU A O 1
ATOM 1168 N N . LEU A 1 150 ? -2.313 -5.924 -1.808 1.00 98.25 150 LEU A N 1
ATOM 1169 C CA . LEU A 1 150 ? -1.946 -5.186 -0.612 1.00 98.25 150 LEU A CA 1
ATOM 1170 C C . LEU A 1 150 ? -2.666 -5.789 0.590 1.00 98.25 150 LEU A C 1
ATOM 1172 O O . LEU A 1 150 ? -3.899 -5.830 0.631 1.00 98.25 150 LEU A O 1
ATOM 1176 N N . ALA A 1 151 ? -1.890 -6.205 1.583 1.00 98.00 151 ALA A N 1
ATOM 1177 C CA . ALA A 1 151 ? -2.385 -6.718 2.851 1.00 98.00 151 ALA A CA 1
ATOM 1178 C C . ALA A 1 151 ? -1.850 -5.903 4.029 1.00 98.00 151 ALA A C 1
ATOM 1180 O O . ALA A 1 151 ? -0.790 -5.283 3.958 1.00 98.00 151 ALA 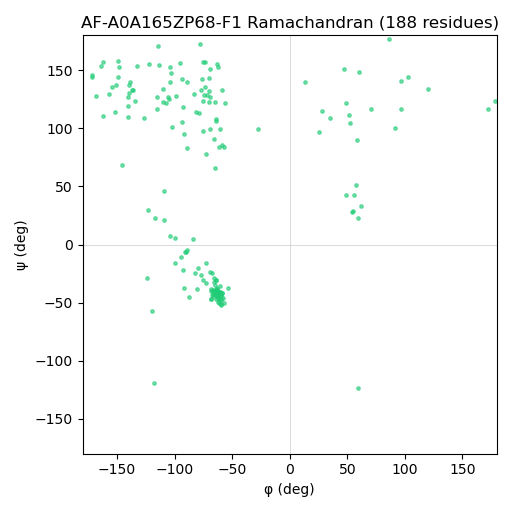A O 1
ATOM 1181 N N . GLU A 1 152 ? -2.595 -5.926 5.124 1.00 97.75 152 GLU A N 1
ATOM 1182 C CA . GLU A 1 152 ? -2.159 -5.422 6.420 1.00 97.75 152 GLU A CA 1
ATOM 1183 C C . GLU A 1 152 ? -1.839 -6.624 7.312 1.00 97.75 152 GLU A C 1
ATOM 1185 O O . GLU A 1 152 ? -2.668 -7.515 7.480 1.00 97.75 152 GLU A O 1
ATOM 1190 N N . MET A 1 153 ? -0.630 -6.659 7.864 1.00 97.12 153 MET A N 1
ATOM 1191 C CA . MET A 1 153 ? -0.029 -7.856 8.441 1.00 97.12 153 MET A CA 1
ATOM 1192 C C . MET A 1 153 ? -0.113 -7.952 9.968 1.00 97.12 153 MET A C 1
ATOM 1194 O O . MET A 1 153 ? 0.127 -9.042 10.486 1.00 97.12 153 MET A O 1
ATOM 1198 N N . ASN A 1 154 ? -0.410 -6.875 10.708 1.00 96.00 154 ASN A N 1
ATOM 1199 C CA . ASN A 1 154 ? -0.349 -6.886 12.174 1.00 96.00 154 ASN A CA 1
ATOM 1200 C C . ASN A 1 154 ? -1.680 -6.580 12.892 1.00 96.00 154 ASN A C 1
ATOM 1202 O O . ASN A 1 154 ? -2.124 -7.407 13.686 1.00 96.00 154 ASN A O 1
ATOM 1206 N N . GLN A 1 155 ? -2.329 -5.442 12.655 1.00 96.44 155 GLN A N 1
ATOM 1207 C CA . GLN A 1 155 ? -3.511 -5.000 13.411 1.00 96.44 155 GLN A CA 1
ATOM 1208 C C . GLN A 1 155 ? -4.808 -5.716 13.012 1.00 96.44 155 GLN A C 1
ATOM 1210 O O . GLN A 1 155 ? -5.729 -5.811 13.824 1.00 96.44 155 GLN A O 1
ATOM 1215 N N . ILE A 1 156 ? -4.894 -6.206 11.775 1.00 93.31 156 ILE A N 1
ATOM 1216 C CA . ILE A 1 156 ? -6.068 -6.890 11.217 1.00 93.31 156 ILE A CA 1
ATOM 1217 C C . ILE A 1 156 ? -5.735 -8.292 10.702 1.00 93.31 156 ILE A C 1
ATOM 1219 O O . ILE A 1 156 ? -6.394 -8.808 9.806 1.00 93.31 156 ILE A O 1
ATOM 1223 N N . ASN A 1 157 ? -4.736 -8.939 11.307 1.00 91.06 157 ASN A N 1
ATOM 1224 C CA . ASN A 1 157 ? -4.444 -10.365 11.139 1.00 91.06 157 ASN A CA 1
ATOM 1225 C C . ASN A 1 157 ? -4.183 -10.802 9.681 1.00 91.06 157 ASN A C 1
ATOM 1227 O O . ASN A 1 157 ? -4.775 -11.771 9.208 1.00 91.06 157 ASN A O 1
ATOM 1231 N N . SER A 1 158 ? -3.277 -10.114 8.976 1.00 94.06 158 SER A N 1
ATOM 1232 C CA . SER A 1 158 ? -2.898 -10.463 7.590 1.00 94.06 158 SER A CA 1
ATOM 1233 C C . SER A 1 158 ? -4.062 -10.374 6.592 1.00 94.06 158 SER A C 1
ATOM 1235 O O . SER A 1 158 ? -4.138 -11.147 5.638 1.00 94.06 158 SER A O 1
ATOM 1237 N N . THR A 1 159 ? -4.986 -9.437 6.812 1.00 96.94 159 THR A N 1
ATOM 1238 C CA . THR A 1 159 ? -6.146 -9.241 5.935 1.00 96.94 159 THR A CA 1
ATOM 1239 C C . THR A 1 159 ? -5.746 -8.501 4.662 1.00 96.94 159 THR A C 1
ATOM 1241 O O . THR A 1 159 ? -5.082 -7.462 4.702 1.00 96.94 159 THR A O 1
ATOM 1244 N N . VAL A 1 160 ? -6.200 -9.022 3.520 1.00 97.62 160 VAL A N 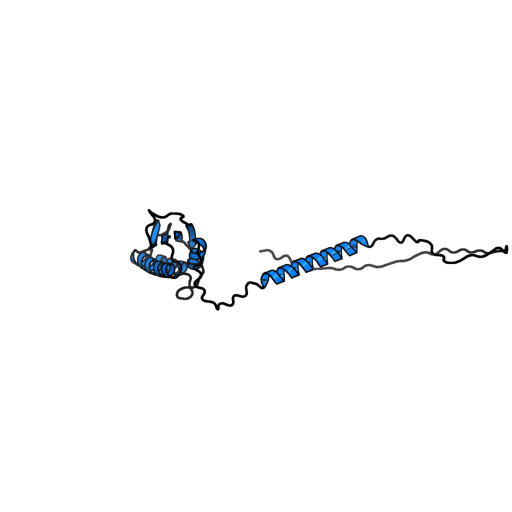1
ATOM 1245 C CA . VAL A 1 160 ? -6.071 -8.359 2.219 1.00 97.62 160 VAL A CA 1
ATOM 1246 C C . VAL A 1 160 ? -6.999 -7.150 2.181 1.00 97.62 160 VAL A C 1
ATOM 1248 O O . VAL A 1 160 ? -8.208 -7.280 2.361 1.00 97.62 160 VAL A O 1
ATOM 1251 N N . LEU A 1 161 ? -6.429 -5.975 1.926 1.00 98.00 161 LEU A N 1
ATOM 1252 C CA . LEU A 1 161 ? -7.179 -4.733 1.770 1.00 98.00 161 LEU A CA 1
ATOM 1253 C C . LEU A 1 161 ? -7.623 -4.547 0.320 1.00 98.00 161 LEU A C 1
ATOM 1255 O O . LEU A 1 161 ? -8.775 -4.212 0.066 1.00 98.00 161 LEU A O 1
ATOM 1259 N N . ALA A 1 162 ? -6.726 -4.779 -0.636 1.00 98.12 162 ALA A N 1
ATOM 1260 C CA . ALA A 1 162 ? -7.026 -4.628 -2.053 1.00 98.12 162 ALA A CA 1
ATOM 1261 C C . ALA A 1 162 ? -6.200 -5.606 -2.890 1.00 98.12 162 ALA A C 1
ATOM 1263 O O . ALA A 1 162 ? -5.033 -5.857 -2.588 1.00 98.12 162 ALA A O 1
ATOM 1264 N N . SER A 1 163 ? -6.787 -6.120 -3.966 1.00 97.75 163 SER A N 1
ATOM 1265 C CA . SER A 1 163 ? -6.079 -6.958 -4.928 1.00 97.75 163 SER A CA 1
ATOM 1266 C C . SER A 1 163 ? -6.623 -6.794 -6.343 1.00 97.75 163 SER A C 1
ATOM 1268 O O . SER A 1 163 ? -7.798 -6.481 -6.555 1.00 97.75 163 SER A O 1
ATOM 1270 N N . ARG A 1 164 ? -5.747 -7.032 -7.318 1.00 97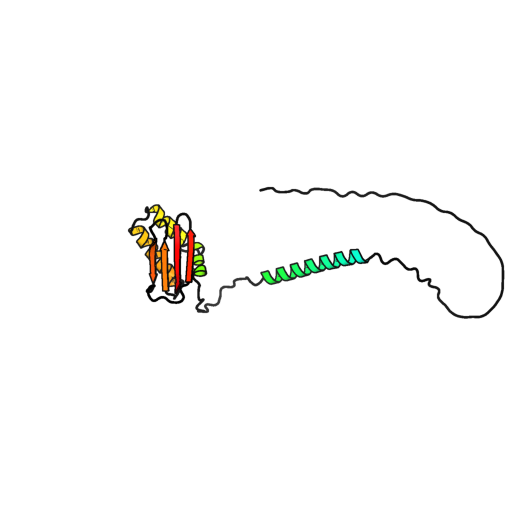.06 164 ARG A N 1
ATOM 1271 C CA . ARG A 1 164 ? -6.065 -7.175 -8.736 1.00 97.06 164 ARG A CA 1
ATOM 1272 C C . ARG A 1 164 ? -5.221 -8.309 -9.299 1.00 97.06 164 ARG A C 1
ATOM 1274 O O . ARG A 1 164 ? -4.011 -8.295 -9.122 1.00 97.06 164 ARG A O 1
ATOM 1281 N N . GLY A 1 165 ? -5.863 -9.234 -10.006 1.00 94.56 165 GLY A N 1
ATOM 1282 C CA . GLY A 1 165 ? -5.210 -10.431 -10.532 1.00 94.56 165 GLY A CA 1
ATOM 1283 C C . GLY A 1 165 ? -5.170 -11.576 -9.522 1.00 94.56 165 GLY A C 1
ATOM 1284 O O . GLY A 1 165 ? -5.634 -11.448 -8.388 1.00 94.56 165 GLY A O 1
ATOM 1285 N N . ASP A 1 166 ? -4.641 -12.708 -9.970 1.00 93.56 166 ASP A N 1
ATOM 1286 C CA . ASP A 1 166 ? -4.482 -13.920 -9.171 1.00 93.56 166 ASP A CA 1
ATOM 1287 C C . ASP A 1 166 ? -2.998 -14.123 -8.843 1.00 93.56 166 ASP A C 1
ATOM 1289 O O . ASP A 1 166 ? -2.158 -14.173 -9.744 1.00 93.56 166 ASP A O 1
ATOM 1293 N N . ILE A 1 167 ? -2.678 -14.185 -7.548 1.00 91.62 167 ILE A N 1
ATOM 1294 C CA . ILE A 1 167 ? -1.303 -14.308 -7.056 1.00 91.62 167 ILE A CA 1
ATOM 1295 C C . ILE A 1 167 ? -0.779 -15.747 -7.146 1.00 91.62 167 ILE A C 1
ATOM 1297 O O . ILE A 1 167 ? 0.431 -15.952 -7.151 1.00 91.62 167 ILE A O 1
ATOM 1301 N N . GLU A 1 168 ? -1.654 -16.754 -7.246 1.00 91.88 168 GLU A N 1
ATOM 1302 C CA . GLU A 1 168 ? -1.237 -18.164 -7.311 1.00 91.88 168 GLU A CA 1
ATOM 1303 C C . GLU A 1 168 ? -0.533 -18.508 -8.630 1.00 91.88 168 GLU A C 1
ATOM 1305 O O . GLU A 1 168 ? 0.267 -19.442 -8.690 1.00 91.88 168 GLU A O 1
ATOM 1310 N N . ILE A 1 169 ? -0.809 -17.731 -9.678 1.00 91.81 169 ILE A N 1
ATOM 1311 C CA . ILE A 1 169 ? -0.216 -17.874 -11.013 1.00 91.81 169 ILE A CA 1
ATOM 1312 C C . ILE A 1 169 ? 0.858 -16.815 -11.301 1.00 91.81 169 ILE A C 1
ATOM 1314 O O . ILE A 1 169 ? 1.308 -16.695 -12.440 1.00 91.81 169 ILE A O 1
ATOM 1318 N N . ALA A 1 170 ? 1.228 -16.012 -10.302 1.00 89.31 170 ALA A N 1
ATOM 1319 C CA . ALA A 1 170 ? 2.151 -14.901 -10.471 1.00 89.31 170 ALA A CA 1
ATOM 1320 C C . ALA A 1 170 ? 3.602 -15.376 -10.650 1.00 89.31 170 ALA A C 1
ATOM 1322 O O . ALA A 1 170 ? 4.106 -16.209 -9.895 1.00 89.31 170 ALA A O 1
ATOM 1323 N N . GLU A 1 171 ? 4.305 -14.778 -11.610 1.00 88.00 171 GLU A N 1
ATOM 1324 C CA . GLU A 1 171 ? 5.750 -14.925 -11.795 1.00 88.00 171 GLU A CA 1
ATOM 1325 C C . GLU A 1 171 ? 6.436 -13.578 -11.519 1.00 88.00 171 GLU A C 1
ATOM 1327 O O . GLU A 1 171 ? 5.825 -12.528 -11.675 1.00 88.00 171 GLU A O 1
ATOM 1332 N N . ASN A 1 172 ? 7.714 -13.586 -11.123 1.00 88.25 172 ASN A N 1
ATOM 1333 C CA . ASN A 1 172 ? 8.518 -12.367 -10.903 1.00 88.25 172 ASN A CA 1
ATOM 1334 C C . ASN A 1 172 ? 7.915 -11.350 -9.910 1.00 88.25 172 ASN A C 1
ATOM 1336 O O . ASN A 1 172 ? 7.978 -10.142 -10.127 1.00 88.25 172 ASN A O 1
ATOM 1340 N N . ILE A 1 173 ? 7.381 -11.839 -8.790 1.00 91.19 173 ILE A N 1
ATOM 1341 C CA . ILE A 1 173 ? 6.732 -11.002 -7.777 1.00 91.19 173 ILE A CA 1
ATOM 1342 C C . ILE A 1 173 ? 7.740 -10.049 -7.114 1.00 91.19 173 ILE A C 1
ATOM 1344 O O . ILE A 1 173 ? 8.717 -10.476 -6.493 1.00 91.19 173 ILE A O 1
ATOM 1348 N N . SER A 1 174 ? 7.457 -8.751 -7.194 1.00 93.50 174 SER A N 1
ATOM 1349 C CA . SER A 1 174 ? 8.110 -7.703 -6.412 1.00 93.50 174 SER A CA 1
ATOM 1350 C C . SER A 1 174 ? 7.354 -7.502 -5.099 1.00 93.50 174 SER A C 1
ATOM 1352 O O . SER A 1 174 ? 6.125 -7.588 -5.059 1.00 93.50 174 SER A O 1
ATOM 1354 N N . THR A 1 175 ? 8.063 -7.291 -3.991 1.00 94.44 175 THR A N 1
ATOM 1355 C CA . THR A 1 175 ? 7.441 -7.174 -2.667 1.00 94.44 175 THR A CA 1
ATOM 1356 C C . THR A 1 175 ? 8.093 -6.076 -1.850 1.00 94.44 175 THR A C 1
ATOM 1358 O O . THR A 1 175 ? 9.317 -5.984 -1.787 1.00 94.44 175 THR A O 1
ATOM 1361 N N . VAL A 1 176 ? 7.271 -5.289 -1.160 1.00 96.88 176 VAL A N 1
ATOM 1362 C CA . VAL A 1 176 ? 7.728 -4.290 -0.193 1.00 96.88 176 VAL A CA 1
ATOM 1363 C C . VAL A 1 176 ? 6.840 -4.297 1.038 1.00 96.88 176 VAL A C 1
ATOM 1365 O O . VAL A 1 176 ? 5.616 -4.389 0.952 1.00 96.88 176 VAL A O 1
ATOM 1368 N N . ASN A 1 177 ? 7.479 -4.162 2.193 1.00 95.88 177 ASN A N 1
ATOM 1369 C CA . ASN A 1 177 ? 6.807 -4.002 3.467 1.00 95.88 177 ASN A CA 1
ATOM 1370 C C . ASN A 1 177 ? 7.008 -2.576 3.981 1.00 95.88 177 ASN A C 1
ATOM 1372 O O . ASN A 1 177 ? 8.135 -2.076 3.994 1.00 95.88 177 ASN A O 1
ATOM 1376 N N . ARG A 1 178 ? 5.940 -1.934 4.451 1.00 96.75 178 ARG A N 1
ATOM 1377 C CA . ARG A 1 178 ? 5.993 -0.585 5.005 1.00 96.75 178 ARG A CA 1
ATOM 1378 C C . ARG A 1 178 ? 5.218 -0.476 6.299 1.00 96.75 178 ARG A C 1
ATOM 1380 O O . ARG A 1 178 ? 4.012 -0.701 6.362 1.00 96.75 178 ARG A O 1
ATOM 1387 N N . HIS A 1 179 ? 5.934 -0.036 7.319 1.00 95.56 179 HIS A N 1
ATOM 1388 C CA . HIS A 1 179 ? 5.339 0.331 8.585 1.00 95.56 179 HIS A CA 1
ATOM 1389 C C . HIS A 1 179 ? 4.813 1.767 8.516 1.00 95.56 179 HIS A C 1
ATOM 1391 O O . HIS A 1 179 ? 5.543 2.673 8.108 1.00 95.56 179 HIS A O 1
ATOM 1397 N N . PHE A 1 180 ? 3.560 1.976 8.918 1.00 92.75 180 PHE A N 1
ATOM 1398 C CA . PHE A 1 180 ? 2.950 3.301 8.982 1.00 92.75 180 PHE A CA 1
ATOM 1399 C C . PHE A 1 180 ? 2.088 3.407 10.245 1.00 92.75 180 PHE A C 1
ATOM 1401 O O . PHE A 1 180 ? 1.050 2.754 10.368 1.00 92.75 180 PHE A O 1
ATOM 1408 N N . GLY A 1 181 ? 2.546 4.209 11.210 1.00 92.06 181 GLY A N 1
ATOM 1409 C CA . GLY A 1 181 ? 1.943 4.264 12.543 1.00 92.06 181 GLY A CA 1
ATOM 1410 C C . GLY A 1 181 ? 1.986 2.901 13.233 1.00 92.06 181 GLY A C 1
ATOM 1411 O O . GLY A 1 181 ? 3.054 2.327 13.372 1.00 92.06 181 GLY A O 1
ATOM 1412 N N . ASP A 1 182 ? 0.831 2.377 13.647 1.00 94.31 182 ASP A N 1
ATOM 1413 C CA . ASP A 1 182 ? 0.735 1.072 14.322 1.00 94.31 182 ASP A CA 1
ATOM 1414 C C . ASP A 1 182 ? 0.543 -0.107 13.342 1.00 94.31 182 ASP A C 1
ATOM 1416 O O . ASP A 1 182 ? 0.533 -1.264 13.769 1.00 94.31 182 ASP A O 1
ATOM 1420 N N . TYR A 1 183 ? 0.394 0.168 12.041 1.00 96.81 183 TYR A N 1
ATOM 1421 C CA . TYR A 1 183 ? 0.014 -0.802 11.007 1.00 96.81 183 TYR A CA 1
ATOM 1422 C C . TYR A 1 183 ? 1.218 -1.226 10.156 1.00 96.81 183 TYR A C 1
ATOM 1424 O O . TYR A 1 183 ? 2.191 -0.474 10.011 1.00 96.81 183 TYR A O 1
ATOM 1432 N N . ASN A 1 184 ? 1.175 -2.434 9.590 1.00 97.31 184 ASN A N 1
ATOM 1433 C CA . ASN A 1 184 ? 2.232 -2.946 8.721 1.00 97.31 184 ASN A CA 1
ATOM 1434 C C . ASN A 1 184 ? 1.667 -3.414 7.376 1.00 97.31 184 ASN A C 1
ATOM 1436 O O . ASN A 1 184 ? 1.017 -4.452 7.297 1.00 97.31 184 ASN A O 1
ATOM 1440 N N . PHE A 1 185 ? 1.947 -2.664 6.314 1.00 97.88 185 PHE A N 1
ATOM 1441 C CA . PHE A 1 185 ? 1.401 -2.900 4.983 1.00 97.88 185 PHE A CA 1
ATOM 1442 C C . PHE A 1 185 ? 2.397 -3.650 4.098 1.00 97.88 185 PHE A C 1
ATOM 1444 O O . PHE A 1 185 ? 3.532 -3.211 3.927 1.00 97.88 185 PHE A O 1
ATOM 1451 N N . LEU A 1 186 ? 1.954 -4.746 3.489 1.00 97.56 186 LEU A N 1
ATOM 1452 C CA . LEU A 1 186 ? 2.737 -5.576 2.581 1.00 97.56 186 LEU A CA 1
ATOM 1453 C C . LEU A 1 186 ? 2.123 -5.520 1.183 1.00 97.56 186 LEU A C 1
ATOM 1455 O O . LEU A 1 186 ? 0.978 -5.931 0.997 1.00 97.56 186 LEU A O 1
ATOM 1459 N N . LEU A 1 187 ? 2.879 -4.996 0.219 1.00 98.06 187 LEU A N 1
ATOM 1460 C CA . LEU A 1 187 ? 2.482 -4.912 -1.184 1.00 98.06 187 LEU A CA 1
ATOM 1461 C C . LEU A 1 187 ? 3.246 -5.946 -2.000 1.00 98.06 187 LEU A C 1
ATOM 1463 O O . LEU A 1 187 ? 4.477 -5.945 -2.000 1.00 98.06 187 LEU A O 1
ATOM 1467 N N . TYR A 1 188 ? 2.500 -6.753 -2.740 1.00 96.44 188 TYR A N 1
ATOM 1468 C CA . TYR A 1 188 ? 2.977 -7.596 -3.825 1.00 96.44 188 TYR A CA 1
ATOM 1469 C C . TYR A 1 188 ? 2.593 -6.958 -5.161 1.00 96.44 188 TYR A C 1
ATOM 1471 O O . TYR A 1 188 ? 1.478 -6.446 -5.287 1.00 96.44 188 TYR A O 1
ATOM 1479 N N . LEU A 1 189 ? 3.494 -7.006 -6.139 1.00 96.12 189 LEU A N 1
ATOM 1480 C CA . LEU A 1 189 ? 3.302 -6.485 -7.494 1.00 96.12 189 LEU A CA 1
ATOM 1481 C C . LEU A 1 189 ? 3.848 -7.493 -8.517 1.00 96.12 189 LEU A C 1
ATOM 1483 O O . LEU A 1 189 ? 4.957 -7.993 -8.303 1.00 96.12 189 LEU A O 1
ATOM 1487 N N . TRP A 1 190 ? 3.096 -7.802 -9.578 1.00 93.88 190 TRP A N 1
ATOM 1488 C CA . TRP A 1 190 ? 3.483 -8.775 -10.614 1.00 93.88 190 TRP A CA 1
ATOM 1489 C C . TRP A 1 190 ? 2.739 -8.604 -11.943 1.00 93.88 190 TRP A C 1
ATOM 1491 O O . TRP A 1 190 ? 1.655 -7.977 -11.949 1.00 93.88 190 TRP A O 1
#

Mean predicted aligned error: 19.44 Å

Secondary structure (DSSP, 8-state):
--------------------------------------------------HHHHHHHHHHHHHHHHHHHHHHHTTT----------------HHHHHHHHHHSB-GGG-BHHHHHHHHHHHTTT-HHHHHHHHHHHHHHHHHH-SS-EEEEE-STTSSEEEEEES-STT--S-EEEEEEETTEEEEEEE-

pLDDT: mean 73.98, std 25.89, range [30.84, 98.25]

Sequence (190 aa):
MKILLFNLSLFNNSNTNSMKYNNSTNNDNNSANSTNNSANNNDNILKDNNGFISIFDILIAMIIIVLSLMLFTTINNIDIPLTIEERSVSYNSEDIMESLSAKPYENNKPVLEIAMDTLKSNNNSDESIKSVGIMIGRFLNETTSENYLLAEMNQINSTVLASRGDIEIAENISTVNRHFGDYNFLLYLW

Nearest PDB structures (foldseek):
  9bkv-assembly1_A  TM=3.887E-01  e=1.672E-01  Escherichia coli
  8glv-assembly1_MK  TM=3.708E-01  e=2.758E-01  Chlamydomonas reinhardtii
  6n1d-assembly2_BL33  TM=3.493E-01  e=1.800E+00  Thermus thermophilus HB27

Organism: NCBI:txid55758

Solvent-accessible surface area (backbone atoms only — not comparable to full-atom values): 12273 Å² total; per-residue (Å²): 136,88,82,83,86,85,79,89,81,91,84,88,89,84,89,82,89,88,85,89,89,89,80,88,83,89,88,85,85,90,82,92,78,80,91,80,86,80,78,91,74,82,85,72,82,72,78,86,76,60,70,64,65,54,52,52,53,51,53,53,52,51,52,52,51,54,54,52,53,56,57,61,69,63,65,79,78,69,87,74,94,81,73,93,65,91,63,84,73,82,69,52,36,61,59,52,50,45,44,36,62,65,38,66,54,71,95,71,35,19,50,51,55,54,38,47,53,45,25,61,78,49,73,64,32,72,67,34,46,50,53,39,13,54,54,51,37,53,52,47,62,76,72,46,89,65,33,33,38,34,28,32,57,61,82,63,72,56,38,74,41,29,72,42,81,67,75,92,79,59,61,85,70,33,70,37,76,46,78,56,90,90,37,35,38,38,35,39,30,69

Radius of gyration: 39.91 Å; Cα contacts (8 Å, |Δi|>4): 161; chains: 1; bounding box: 117×68×44 Å

Foldseek 3Di:
DDDDDDDDDDDDDDDDDDDDDDDDDDDDDDDDDDDDDDDDDPPPPPDPPCVPVVVVVVVVVVVVVVVVVVVVVPPVPPDPPDDPDPPQPPDFPVNVVCQQQPPQDPPRHHLVVVLCCQCVVVVNDPVSLQVSLVSVQVVDVVVHPWWKWKFKPPSNPGDTSYTDDDPVPDDPWGWDWDDDPPIIMIMITD